Protein AF-N9S1I0-F1 (afdb_monomer_lite)

Radius of gyration: 29.24 Å; chains: 1; bounding box: 48×57×86 Å

Foldseek 3Di:
DVVVVVVVVVQQPDKDWDWDDDPPGIDIDIDGQWPDWDADPVVRDIDTHGDPVCVVVVVVVVVVDDPQLVQLCVQQPDLLLNLVSVVQVVCVVVQKDDWDFPVRSCVSSVNDPPPCPDPVSCCVVHVVSNQVSSCPRGQKRKDKDFPDDPPDTGTMMMGMDGHDDPPPVPVDDPPDDPPPPDDDLVRLLVLLLLLLPDPVCPVVDDVPDDSNRSSVVSSVLCVDPVSVVVCVVVSVVSVDDD

InterPro domains:
  IPR000525 Initiator Rep protein, WH1 domain [PF01051] (1-88)
  IPR036388 Winged helix-like DNA-binding domain superfamily [G3DSA:1.10.10.10] (1-73)
  IPR036388 Winged helix-like DNA-binding domain superfamily [G3DSA:1.10.10.10] (75-167)
  IPR036390 Winged helix DNA-binding domain superfamily [SSF46785] (1-71)
  IPR036390 Winged helix DNA-binding domain superfamily [SSF46785] (65-164)

Sequence (242 aa):
YETLKDACKSLFSRQFSYQEPRERGIAHKTTRWVSDIAYIDNSATIEFTFAPAVLPLITYLEQHLTSYELKQVANLTSGYAIRLYELLIAWRSTGKTPIIDLSEFRSKLGVGDEKYQRMGQFKEKVLHIAIEQINKHTDITATYEQHKQGRTITGFSFKFKQKSQPKIEVKRDPNTPDFFIKMTDAQRHLFANKMSEMPEMGKYSQGTESYQQFAIRIADMLLEPEKFRELYPILEKSGFQP

Structure (mmCIF, N/CA/C/O backbone):
data_AF-N9S1I0-F1
#
_entry.id   AF-N9S1I0-F1
#
loop_
_atom_site.group_PDB
_atom_site.id
_atom_site.type_symbol
_atom_site.label_atom_id
_atom_site.label_alt_id
_atom_site.label_comp_id
_atom_site.label_asym_id
_atom_site.label_entity_id
_atom_site.label_seq_id
_atom_site.pdbx_PDB_ins_code
_atom_site.Cartn_x
_atom_site.Cartn_y
_atom_site.Cartn_z
_atom_site.occupancy
_atom_site.B_iso_or_equiv
_atom_site.auth_seq_id
_atom_site.auth_comp_id
_atom_site.auth_asym_id
_atom_site.auth_atom_id
_atom_site.pdbx_PDB_model_num
ATOM 1 N N . TYR A 1 1 ? 22.557 -9.442 -0.927 1.00 71.62 1 TYR A N 1
ATOM 2 C CA . TYR A 1 1 ? 22.527 -10.914 -0.967 1.00 71.62 1 TYR A CA 1
ATOM 3 C C . TYR A 1 1 ? 22.102 -11.489 0.384 1.00 71.62 1 TYR A C 1
ATOM 5 O O . TYR A 1 1 ? 21.010 -12.035 0.449 1.00 71.62 1 TYR A O 1
ATOM 13 N N . GLU A 1 2 ? 22.836 -11.245 1.477 1.00 82.31 2 GLU A N 1
ATOM 14 C CA . GLU A 1 2 ? 22.461 -11.733 2.826 1.00 82.31 2 GLU A CA 1
ATOM 15 C C . GLU A 1 2 ? 21.046 -11.338 3.283 1.00 82.31 2 GLU A C 1
ATOM 17 O O . GLU A 1 2 ? 20.278 -12.183 3.730 1.00 82.31 2 GLU A O 1
ATOM 22 N N . THR A 1 3 ? 20.621 -10.091 3.059 1.00 83.00 3 THR A N 1
ATOM 23 C CA . THR A 1 3 ? 19.253 -9.657 3.408 1.00 83.00 3 THR A CA 1
ATOM 24 C C . THR A 1 3 ? 18.168 -10.463 2.688 1.00 83.00 3 THR A C 1
ATOM 26 O O . THR A 1 3 ? 17.131 -10.767 3.272 1.00 83.00 3 THR A O 1
ATOM 29 N N . LEU A 1 4 ? 18.400 -10.838 1.425 1.00 82.75 4 LEU A N 1
ATOM 30 C CA . LEU A 1 4 ? 17.466 -11.665 0.655 1.00 82.75 4 LEU A CA 1
ATOM 31 C C . LEU A 1 4 ? 17.491 -13.119 1.145 1.00 82.75 4 LEU A C 1
ATOM 33 O O . LEU A 1 4 ? 16.446 -13.769 1.204 1.00 82.75 4 LEU A O 1
ATOM 37 N N . LYS A 1 5 ? 18.668 -13.607 1.555 1.00 84.88 5 LYS A N 1
ATOM 38 C CA . LYS A 1 5 ? 18.854 -14.932 2.155 1.00 84.88 5 LYS A CA 1
ATOM 39 C C . LYS A 1 5 ? 18.036 -15.065 3.434 1.00 84.88 5 LYS A C 1
ATOM 41 O O . LYS A 1 5 ? 17.216 -15.980 3.538 1.00 84.88 5 LYS A O 1
ATOM 46 N N . ASP A 1 6 ? 18.173 -14.105 4.342 1.00 87.75 6 ASP A N 1
ATOM 47 C CA . ASP A 1 6 ? 17.420 -14.052 5.596 1.00 87.75 6 ASP A CA 1
ATOM 48 C C . ASP A 1 6 ? 15.917 -13.857 5.374 1.00 87.75 6 ASP A C 1
ATOM 50 O O . ASP A 1 6 ? 15.103 -14.514 6.032 1.00 87.75 6 ASP A O 1
ATOM 54 N N . ALA A 1 7 ? 15.526 -13.020 4.406 1.00 85.62 7 ALA A N 1
ATOM 55 C CA . ALA A 1 7 ? 14.125 -12.853 4.032 1.00 85.62 7 ALA A CA 1
ATOM 56 C C . ALA A 1 7 ? 13.498 -14.177 3.560 1.00 85.62 7 ALA A C 1
ATOM 58 O O . ALA A 1 7 ? 12.403 -14.521 4.005 1.00 85.62 7 ALA A O 1
ATOM 59 N N . CYS A 1 8 ? 14.204 -14.964 2.740 1.00 86.75 8 CYS A N 1
ATOM 60 C CA . CYS A 1 8 ? 13.711 -16.261 2.265 1.00 86.75 8 CYS A CA 1
ATOM 61 C C . CYS A 1 8 ? 13.611 -17.302 3.391 1.00 86.75 8 CYS A C 1
ATOM 63 O O . CYS A 1 8 ? 12.610 -18.013 3.469 1.00 86.75 8 CYS A O 1
ATOM 65 N N . LYS A 1 9 ? 14.568 -17.336 4.334 1.00 88.50 9 LYS A N 1
ATOM 66 C CA . LYS A 1 9 ? 14.462 -18.193 5.537 1.00 88.50 9 LYS A CA 1
ATOM 67 C C . LYS A 1 9 ? 13.254 -17.814 6.396 1.00 88.50 9 LYS A C 1
ATOM 69 O O . LYS A 1 9 ? 12.520 -18.677 6.885 1.00 88.50 9 LYS A O 1
ATOM 74 N N . SER A 1 10 ? 13.028 -16.513 6.574 1.00 89.94 10 SER A N 1
ATOM 75 C CA . SER A 1 10 ? 11.871 -15.994 7.308 1.00 89.94 10 SER A CA 1
ATOM 76 C C . SER A 1 10 ? 10.563 -16.358 6.607 1.00 89.94 10 SER A C 1
ATOM 78 O O . SER A 1 10 ? 9.613 -16.780 7.260 1.00 89.94 10 SER A O 1
ATOM 80 N N . LEU A 1 11 ? 10.515 -16.270 5.277 1.00 89.38 11 LEU A N 1
ATOM 81 C CA . LEU A 1 11 ? 9.334 -16.636 4.499 1.00 89.38 11 LEU A CA 1
ATOM 82 C C . LEU A 1 11 ? 9.035 -18.140 4.579 1.00 89.38 11 LEU A C 1
ATOM 84 O O . LEU A 1 11 ? 7.881 -18.520 4.762 1.00 89.38 11 LEU A O 1
ATOM 88 N N . PHE A 1 12 ? 10.066 -18.986 4.524 1.00 91.81 12 PHE A N 1
ATOM 89 C CA . PHE A 1 12 ? 9.933 -20.442 4.629 1.00 91.81 12 PHE A CA 1
ATOM 90 C C . PHE A 1 12 ? 9.439 -20.913 6.000 1.00 91.81 12 PHE A C 1
ATOM 92 O O . PHE A 1 12 ? 8.652 -21.855 6.088 1.00 91.81 12 PHE A O 1
ATOM 99 N N . SER A 1 13 ? 9.855 -20.244 7.078 1.00 91.19 13 SER A N 1
ATOM 100 C CA . SER A 1 13 ? 9.405 -20.583 8.436 1.00 91.19 13 SER A CA 1
ATOM 101 C C . SER A 1 13 ? 7.994 -20.077 8.764 1.00 91.19 13 SER A C 1
ATOM 103 O O . SER A 1 13 ? 7.407 -20.497 9.763 1.00 91.19 13 SER A O 1
ATOM 105 N N . ARG A 1 14 ? 7.415 -19.199 7.935 1.00 90.88 14 ARG A N 1
ATOM 106 C CA . ARG A 1 14 ? 6.072 -18.651 8.151 1.00 90.88 14 ARG A CA 1
ATOM 107 C C . ARG A 1 14 ? 4.984 -19.570 7.605 1.00 90.88 14 ARG A C 1
ATOM 109 O O . ARG A 1 14 ? 5.071 -20.119 6.507 1.00 90.88 14 ARG A O 1
ATOM 116 N N . GLN A 1 15 ? 3.890 -19.632 8.354 1.00 91.31 15 GLN A N 1
ATOM 117 C CA . GLN A 1 15 ? 2.651 -20.299 7.973 1.00 91.31 15 GLN A CA 1
ATOM 118 C C . GLN A 1 15 ? 1.455 -19.394 8.256 1.00 91.31 15 GLN A C 1
ATOM 120 O O . GLN A 1 15 ? 1.542 -18.475 9.073 1.00 91.31 15 GLN A O 1
ATOM 125 N N . PHE A 1 16 ? 0.344 -19.658 7.583 1.00 87.44 16 PHE A N 1
ATOM 126 C CA . PHE A 1 16 ? -0.937 -19.027 7.862 1.00 87.44 16 PHE A CA 1
ATOM 127 C C . PHE A 1 16 ? -2.043 -20.076 7.869 1.00 87.44 16 PHE A C 1
ATOM 129 O O . PHE A 1 16 ? -1.916 -21.142 7.256 1.00 87.44 16 PHE A O 1
ATOM 136 N N . SER A 1 17 ? -3.126 -19.751 8.567 1.00 87.75 17 SER A N 1
ATOM 137 C CA . SER A 1 17 ? -4.295 -20.613 8.682 1.00 87.75 17 SER A CA 1
ATOM 138 C C . SER A 1 17 ? -5.535 -19.910 8.156 1.00 87.75 17 SER A C 1
ATOM 140 O O . SER A 1 17 ? -5.686 -18.700 8.320 1.00 87.75 17 SER A O 1
ATOM 142 N N . TYR A 1 18 ? -6.421 -20.671 7.523 1.00 87.06 18 TYR A N 1
ATOM 143 C CA . TYR A 1 18 ? -7.697 -20.181 7.013 1.00 87.06 18 TYR A CA 1
ATOM 144 C C . TYR A 1 18 ? -8.765 -21.269 7.093 1.00 87.06 18 TYR A C 1
ATOM 146 O O . TYR A 1 18 ? -8.470 -22.461 7.220 1.00 87.06 18 TYR A O 1
ATOM 154 N N . GLN A 1 19 ? -10.019 -20.834 7.047 1.00 89.31 19 GLN A N 1
ATOM 155 C CA . GLN A 1 19 ? -11.184 -21.705 7.058 1.00 89.31 19 GLN A CA 1
ATOM 156 C C . GLN A 1 19 ? -11.700 -21.882 5.632 1.00 89.31 19 GLN A C 1
ATOM 158 O O . GLN A 1 19 ? -11.823 -20.911 4.889 1.00 89.31 19 GLN A O 1
ATOM 163 N N . GLU A 1 20 ? -11.997 -23.120 5.251 1.00 88.50 20 GLU A N 1
ATOM 164 C CA . GLU A 1 20 ? -12.553 -23.463 3.942 1.00 88.50 20 GLU A CA 1
ATOM 165 C C . GLU A 1 20 ? -13.860 -24.247 4.146 1.00 88.50 20 GLU A C 1
ATOM 167 O O . GLU A 1 20 ? -13.826 -25.334 4.737 1.00 88.50 20 GLU A O 1
ATOM 172 N N . PRO A 1 21 ? -15.016 -23.724 3.695 1.00 90.44 21 PRO A N 1
ATOM 173 C CA . PRO A 1 21 ? -16.273 -24.461 3.740 1.00 90.44 21 PRO A CA 1
ATOM 174 C C . PRO A 1 21 ? -16.195 -25.729 2.880 1.00 90.44 21 PRO A C 1
ATOM 176 O O . PRO A 1 21 ? -15.694 -25.710 1.756 1.00 90.44 21 PRO A O 1
ATOM 179 N N . ARG A 1 22 ? -16.709 -26.840 3.401 1.00 91.00 22 ARG A N 1
ATOM 180 C CA . ARG A 1 22 ? -16.852 -28.126 2.709 1.00 91.00 22 ARG A CA 1
ATOM 181 C C . ARG A 1 22 ? -18.293 -28.612 2.845 1.00 91.00 22 ARG A C 1
ATOM 183 O O . ARG A 1 22 ? -19.025 -28.156 3.720 1.00 91.00 22 ARG A O 1
ATOM 190 N N . GLU A 1 23 ? -18.681 -29.595 2.033 1.00 86.75 23 GLU A N 1
ATOM 191 C CA . GLU A 1 23 ? -20.028 -30.194 2.074 1.00 86.75 23 GLU A CA 1
ATOM 192 C C . GLU A 1 23 ? -20.440 -30.687 3.474 1.00 86.75 23 GLU A C 1
ATOM 194 O O . GLU A 1 23 ? -21.621 -30.689 3.806 1.00 86.75 23 GLU A O 1
ATOM 199 N N . ARG A 1 24 ? -19.474 -31.080 4.318 1.00 85.69 24 ARG A N 1
ATOM 200 C CA . ARG A 1 24 ? -19.699 -31.547 5.697 1.00 85.69 24 ARG A CA 1
ATOM 201 C C . ARG A 1 24 ? -18.907 -30.744 6.734 1.00 85.69 24 ARG A C 1
ATOM 203 O O . ARG A 1 24 ? -18.178 -31.317 7.539 1.00 85.69 24 ARG A O 1
ATOM 210 N N . GLY A 1 25 ? -19.043 -29.420 6.716 1.00 90.88 25 GLY A N 1
ATOM 211 C CA . GLY A 1 25 ? -18.528 -28.533 7.767 1.00 90.88 25 GLY A CA 1
ATOM 212 C C . GLY A 1 25 ? -17.385 -27.623 7.319 1.00 90.88 25 GLY A C 1
ATOM 213 O O . GLY A 1 25 ? -17.194 -27.377 6.131 1.00 90.88 25 GLY A O 1
ATOM 214 N N . ILE A 1 26 ? -16.637 -27.084 8.283 1.00 92.56 26 ILE A N 1
ATOM 215 C CA . ILE A 1 26 ? -15.566 -26.108 8.040 1.00 92.56 26 ILE A CA 1
ATOM 216 C C . ILE A 1 26 ? -14.212 -26.791 8.232 1.00 92.56 26 ILE A C 1
ATOM 218 O O . ILE A 1 26 ? -13.911 -27.302 9.309 1.00 92.56 26 ILE A O 1
ATOM 222 N N . ALA A 1 27 ? -13.378 -26.788 7.192 1.00 91.50 27 ALA A N 1
ATOM 223 C CA . ALA A 1 27 ? -12.006 -27.269 7.282 1.00 91.50 27 ALA A CA 1
ATOM 224 C C . ALA A 1 27 ? -11.080 -26.142 7.763 1.00 91.50 27 ALA A C 1
ATOM 226 O O . ALA A 1 27 ? -11.024 -25.076 7.152 1.00 91.50 27 ALA A O 1
ATOM 227 N N . HIS A 1 28 ? -10.316 -26.391 8.826 1.00 91.81 28 HIS A N 1
ATOM 228 C CA . HIS A 1 28 ? -9.266 -25.490 9.306 1.00 91.81 28 HIS A CA 1
ATOM 229 C C . HIS A 1 28 ? -7.931 -25.897 8.680 1.00 91.81 28 HIS A C 1
ATOM 231 O O . HIS A 1 28 ? -7.340 -26.905 9.066 1.00 91.81 28 HIS A O 1
ATOM 237 N N . LYS A 1 29 ? -7.462 -25.141 7.687 1.00 91.00 29 LYS A N 1
ATOM 238 C CA . LYS A 1 29 ? -6.221 -25.439 6.963 1.00 91.00 29 LYS A CA 1
ATOM 239 C C . LYS A 1 29 ? -5.090 -24.570 7.477 1.00 91.00 29 LYS A C 1
ATOM 241 O O . LYS A 1 29 ? -5.295 -23.391 7.745 1.00 91.00 29 LYS A O 1
ATOM 246 N N . THR A 1 30 ? -3.893 -25.143 7.526 1.00 89.25 30 THR A N 1
ATOM 247 C CA . THR A 1 30 ? -2.641 -24.425 7.775 1.00 89.25 30 THR A CA 1
ATOM 248 C C . THR A 1 30 ? -1.686 -24.731 6.633 1.00 89.25 30 THR A C 1
ATOM 250 O O . THR A 1 30 ? -1.499 -25.891 6.276 1.00 89.25 30 THR A O 1
ATOM 253 N N . THR A 1 31 ? -1.106 -23.695 6.034 1.00 92.12 31 THR A N 1
ATOM 254 C CA . THR A 1 31 ? -0.167 -23.823 4.913 1.00 92.12 31 THR A CA 1
ATOM 255 C C . THR A 1 31 ? 1.019 -22.890 5.101 1.00 92.12 31 THR A C 1
ATOM 257 O O . THR A 1 31 ? 0.913 -21.845 5.746 1.00 92.12 31 THR A O 1
ATOM 260 N N . ARG A 1 32 ? 2.157 -23.261 4.514 1.00 91.56 32 ARG A N 1
ATOM 261 C CA . ARG A 1 32 ? 3.321 -22.377 4.404 1.00 91.56 32 ARG A CA 1
ATOM 262 C C . ARG A 1 32 ? 3.134 -21.368 3.278 1.00 91.56 32 ARG A C 1
ATOM 264 O O . ARG A 1 32 ? 2.279 -21.554 2.411 1.00 91.56 32 ARG A O 1
ATOM 271 N N . TRP A 1 33 ? 3.959 -20.324 3.296 1.00 91.19 33 TRP A N 1
ATOM 272 C CA . TRP A 1 33 ? 4.066 -19.366 2.193 1.00 91.19 33 TRP A CA 1
ATOM 273 C C . TRP A 1 33 ? 4.838 -19.944 1.004 1.00 91.19 33 TRP A C 1
ATOM 275 O O . TRP A 1 33 ? 4.384 -19.864 -0.136 1.00 91.19 33 TRP A O 1
ATOM 285 N N . VAL A 1 34 ? 5.979 -20.573 1.283 1.00 92.88 34 VAL A N 1
ATOM 286 C CA . VAL A 1 34 ? 6.836 -21.232 0.291 1.00 92.88 34 VAL A CA 1
ATOM 287 C C . VAL A 1 34 ? 7.067 -22.688 0.694 1.00 92.88 34 VAL A C 1
ATOM 289 O O . VAL A 1 34 ? 7.174 -23.000 1.882 1.00 92.88 34 VAL A O 1
ATOM 292 N N . SER A 1 35 ? 7.075 -23.587 -0.287 1.00 92.62 35 SER A N 1
ATOM 293 C CA . SER A 1 35 ? 7.301 -25.022 -0.093 1.00 92.62 35 SER A CA 1
ATOM 294 C C . SER A 1 35 ? 8.775 -25.402 -0.155 1.00 92.62 35 SER A C 1
ATOM 296 O O . SER A 1 35 ? 9.153 -26.397 0.454 1.00 92.62 35 SER A O 1
ATOM 298 N N . ASP A 1 36 ? 9.587 -24.612 -0.857 1.00 92.06 36 ASP A N 1
ATOM 299 C CA . ASP A 1 36 ? 11.007 -24.872 -1.086 1.00 92.06 36 ASP A CA 1
ATOM 300 C C . ASP A 1 36 ? 11.797 -23.560 -1.220 1.00 92.06 36 ASP A C 1
ATOM 302 O O . ASP A 1 36 ? 11.231 -22.558 -1.671 1.00 92.06 36 ASP A O 1
ATOM 306 N N . ILE A 1 37 ? 13.069 -23.566 -0.805 1.00 93.25 37 ILE A N 1
ATOM 307 C CA . ILE A 1 37 ? 14.023 -22.451 -0.929 1.00 93.25 37 ILE A CA 1
ATOM 308 C C . ILE A 1 37 ? 15.418 -22.988 -1.292 1.00 93.25 37 ILE A C 1
ATOM 310 O O . ILE A 1 37 ? 15.878 -23.963 -0.701 1.00 93.25 37 ILE A O 1
ATOM 314 N N . ALA A 1 38 ? 16.133 -22.313 -2.192 1.00 91.75 38 ALA A N 1
ATOM 315 C CA . ALA A 1 38 ? 17.504 -22.640 -2.577 1.00 91.75 38 ALA A CA 1
ATOM 316 C C . ALA A 1 38 ? 18.369 -21.378 -2.728 1.00 91.75 38 ALA A C 1
ATOM 318 O O . ALA A 1 38 ? 17.893 -20.316 -3.130 1.00 91.75 38 ALA A O 1
ATOM 319 N N . TYR A 1 39 ? 19.659 -21.497 -2.398 1.00 90.06 39 TYR A N 1
ATOM 320 C CA . TYR A 1 39 ? 20.645 -20.418 -2.501 1.00 90.06 39 TYR A CA 1
ATOM 321 C C . TYR A 1 39 ? 21.785 -20.855 -3.410 1.00 90.06 39 TYR A C 1
ATOM 323 O O . TYR A 1 39 ? 22.421 -21.877 -3.154 1.00 90.06 39 TYR A O 1
ATOM 331 N N . ILE A 1 40 ? 22.062 -20.068 -4.444 1.00 88.38 40 ILE A N 1
ATOM 332 C CA . ILE A 1 40 ? 23.134 -20.334 -5.397 1.00 88.38 40 ILE A CA 1
ATOM 333 C C . ILE A 1 40 ? 24.200 -19.260 -5.186 1.00 88.38 40 ILE A C 1
ATOM 335 O O . ILE A 1 40 ? 24.184 -18.205 -5.821 1.00 88.38 40 ILE A O 1
ATOM 339 N N . ASP A 1 41 ? 25.122 -19.525 -4.254 1.00 84.38 41 ASP A N 1
ATOM 340 C CA . ASP A 1 41 ? 26.126 -18.546 -3.811 1.00 84.38 41 ASP A CA 1
ATOM 341 C C . ASP A 1 41 ? 27.016 -18.060 -4.972 1.00 84.38 41 ASP A C 1
ATOM 343 O O . ASP A 1 41 ? 27.302 -16.868 -5.067 1.00 84.38 41 ASP A O 1
ATOM 347 N N . ASN A 1 42 ? 27.362 -18.944 -5.917 1.00 86.62 42 ASN A N 1
ATOM 348 C CA . ASN A 1 42 ? 28.195 -18.604 -7.079 1.00 86.62 42 ASN A CA 1
ATOM 349 C C . ASN A 1 42 ? 27.549 -17.580 -8.029 1.00 86.62 42 ASN A C 1
ATOM 351 O O . ASN A 1 42 ? 28.267 -16.851 -8.708 1.00 86.62 42 ASN A O 1
ATOM 355 N N . SER A 1 43 ? 26.216 -17.526 -8.100 1.00 86.19 43 SER A N 1
ATOM 356 C CA . SER A 1 43 ? 25.473 -16.592 -8.960 1.00 86.19 43 SER A CA 1
ATOM 357 C C . SER A 1 43 ? 24.713 -15.528 -8.166 1.00 86.19 43 SER A C 1
ATOM 359 O O . SER A 1 43 ? 23.915 -14.789 -8.743 1.00 86.19 43 SER A O 1
ATOM 361 N N . ALA A 1 44 ? 24.916 -15.463 -6.844 1.00 84.56 44 ALA A N 1
ATOM 362 C CA . ALA A 1 44 ? 24.169 -14.605 -5.924 1.00 84.56 44 ALA A CA 1
ATOM 363 C C . ALA A 1 44 ? 22.637 -14.660 -6.132 1.00 84.56 44 ALA A C 1
ATOM 365 O O . ALA A 1 44 ? 21.935 -13.663 -5.939 1.00 84.56 44 ALA A O 1
ATOM 366 N N . THR A 1 45 ? 22.122 -15.827 -6.531 1.00 86.19 45 THR A N 1
ATOM 367 C CA . THR A 1 45 ? 20.713 -16.036 -6.885 1.00 86.19 45 THR A CA 1
ATOM 368 C C . THR A 1 45 ? 19.999 -16.810 -5.785 1.00 86.19 45 THR A C 1
ATOM 370 O O . THR A 1 45 ? 20.588 -17.665 -5.120 1.00 86.19 45 THR A O 1
ATOM 373 N N . ILE A 1 46 ? 18.724 -16.489 -5.574 1.00 88.06 46 ILE A N 1
ATOM 374 C CA . ILE A 1 46 ? 17.858 -17.192 -4.631 1.00 88.06 46 ILE A CA 1
ATOM 375 C C . ILE A 1 46 ? 16.639 -17.677 -5.390 1.00 88.06 46 ILE A C 1
ATOM 377 O O . ILE A 1 46 ? 16.011 -16.908 -6.115 1.00 88.06 46 ILE A O 1
ATOM 381 N N . GLU A 1 47 ? 16.308 -18.938 -5.184 1.00 90.69 47 GLU A N 1
ATOM 382 C CA . GLU A 1 47 ? 15.143 -19.578 -5.770 1.00 90.69 47 GLU A CA 1
ATOM 383 C C . GLU A 1 47 ? 14.207 -20.005 -4.646 1.00 90.69 47 GLU A C 1
ATOM 385 O O . GLU A 1 47 ? 14.640 -20.369 -3.550 1.00 90.69 47 GLU A O 1
ATOM 390 N N . PHE A 1 48 ? 12.905 -19.926 -4.889 1.00 91.25 48 PHE A N 1
ATOM 391 C CA . PHE A 1 48 ? 11.910 -20.470 -3.980 1.00 91.25 48 PHE A CA 1
ATOM 392 C C . PHE A 1 48 ? 10.652 -20.850 -4.751 1.00 91.25 48 PHE A C 1
ATOM 394 O O . PHE A 1 48 ? 10.344 -20.272 -5.793 1.00 91.25 48 PHE A O 1
ATOM 401 N N . THR A 1 49 ? 9.895 -21.795 -4.202 1.00 91.06 49 THR A N 1
ATOM 402 C CA . THR A 1 49 ? 8.621 -22.236 -4.778 1.00 91.06 49 THR A CA 1
ATOM 403 C C . THR A 1 49 ? 7.478 -21.847 -3.851 1.00 91.06 49 THR A C 1
ATOM 405 O O . THR A 1 49 ? 7.494 -22.189 -2.668 1.00 91.06 49 THR A O 1
ATOM 408 N N . PHE A 1 50 ? 6.473 -21.129 -4.361 1.00 90.94 50 PHE A N 1
ATOM 409 C CA . PHE A 1 50 ? 5.260 -20.830 -3.596 1.00 90.94 50 PHE A CA 1
ATOM 410 C C . PHE A 1 50 ? 4.476 -22.108 -3.287 1.00 90.94 50 PHE A C 1
ATOM 412 O O . PHE A 1 50 ? 4.347 -22.994 -4.131 1.00 90.94 50 PHE A O 1
ATOM 419 N N . ALA A 1 51 ? 3.892 -22.186 -2.089 1.00 92.31 51 ALA A N 1
ATOM 420 C CA . ALA A 1 51 ? 2.995 -23.290 -1.770 1.00 92.31 51 ALA A CA 1
ATOM 421 C C . ALA A 1 51 ? 1.754 -23.260 -2.695 1.00 92.31 51 ALA A C 1
ATOM 423 O O . ALA A 1 51 ? 1.249 -22.171 -2.985 1.00 92.31 51 ALA A O 1
ATOM 424 N N . PRO A 1 52 ? 1.184 -24.412 -3.102 1.00 89.69 52 PRO A N 1
ATOM 425 C CA . PRO A 1 52 ? 0.051 -24.450 -4.035 1.00 89.69 52 PRO A CA 1
ATOM 426 C C . PRO A 1 52 ? -1.159 -23.613 -3.599 1.00 89.69 52 PRO A C 1
ATOM 428 O O . PRO A 1 52 ? -1.835 -23.012 -4.426 1.00 89.69 52 PRO A O 1
ATOM 431 N N . ALA A 1 53 ? -1.405 -23.517 -2.288 1.00 86.94 53 ALA A N 1
ATOM 432 C CA . ALA A 1 53 ? -2.485 -22.707 -1.724 1.00 86.94 53 ALA A CA 1
ATOM 433 C C . ALA A 1 53 ? -2.283 -21.185 -1.889 1.00 86.94 53 ALA A C 1
ATOM 435 O O . ALA A 1 53 ? -3.234 -20.428 -1.719 1.00 86.94 53 ALA A O 1
ATOM 436 N N . VAL A 1 54 ? -1.061 -20.736 -2.187 1.00 86.31 54 VAL A N 1
ATOM 437 C CA . VAL A 1 54 ? -0.689 -19.320 -2.328 1.00 86.31 54 VAL A CA 1
ATOM 438 C C . VAL A 1 54 ? -0.780 -18.859 -3.785 1.00 86.31 54 VAL A C 1
ATOM 440 O O . VAL A 1 54 ? -1.086 -17.695 -4.028 1.00 86.31 54 VAL A O 1
ATOM 443 N N . LEU A 1 55 ? -0.589 -19.757 -4.759 1.00 82.81 55 LEU A N 1
ATOM 444 C CA . LEU A 1 55 ? -0.580 -19.421 -6.192 1.00 82.81 55 LEU A CA 1
ATOM 445 C C . LEU A 1 55 ? -1.828 -18.651 -6.677 1.00 82.81 55 LEU A C 1
ATOM 447 O O . LEU A 1 55 ? -1.657 -17.644 -7.373 1.00 82.81 55 LEU A O 1
ATOM 451 N N . PRO A 1 56 ? -3.069 -19.029 -6.297 1.00 81.94 56 PRO A N 1
ATOM 452 C CA . PRO A 1 56 ? -4.254 -18.276 -6.712 1.00 81.94 56 PRO A CA 1
ATOM 453 C C . PRO A 1 56 ? -4.276 -16.845 -6.159 1.00 81.94 56 PRO A C 1
ATOM 455 O O . PRO A 1 56 ? -4.825 -15.941 -6.778 1.00 81.94 56 PRO A O 1
ATOM 458 N N . LEU A 1 57 ? -3.661 -16.622 -4.995 1.00 76.75 57 LEU A N 1
ATOM 459 C CA . LEU A 1 57 ? -3.601 -15.305 -4.366 1.00 76.75 57 LEU A CA 1
ATOM 460 C C . LEU A 1 57 ? -2.584 -14.405 -5.074 1.00 76.75 57 LEU A C 1
ATOM 462 O O . LEU A 1 57 ? -2.857 -13.228 -5.273 1.00 76.75 57 LEU A O 1
ATOM 466 N N . ILE A 1 58 ? -1.434 -14.951 -5.484 1.00 74.31 58 ILE A N 1
ATOM 467 C CA . ILE A 1 58 ? -0.395 -14.188 -6.196 1.00 74.31 58 ILE A CA 1
ATOM 468 C C . ILE A 1 58 ? -0.868 -13.781 -7.588 1.00 74.31 58 ILE A C 1
ATOM 470 O O . ILE A 1 58 ? -0.722 -12.624 -7.957 1.00 74.31 58 ILE A O 1
ATOM 474 N N . THR A 1 59 ? -1.486 -14.696 -8.332 1.00 71.06 59 THR A N 1
ATOM 475 C CA . THR A 1 59 ? -2.023 -14.388 -9.670 1.00 71.06 59 THR A CA 1
ATOM 476 C C . THR A 1 59 ? -3.112 -13.314 -9.620 1.00 71.06 59 THR A C 1
ATOM 478 O O . THR A 1 59 ? -3.131 -12.424 -10.466 1.00 71.06 59 THR A O 1
ATOM 481 N N . TYR A 1 60 ? -3.965 -13.329 -8.592 1.00 68.62 60 TYR A N 1
ATOM 482 C CA . TYR A 1 60 ? -4.910 -12.240 -8.335 1.00 68.62 60 TYR A CA 1
ATOM 483 C C . TYR A 1 60 ? -4.191 -10.923 -7.997 1.00 68.62 60 TYR A C 1
ATOM 485 O O . TYR A 1 60 ? -4.546 -9.866 -8.510 1.00 68.62 60 TYR A O 1
ATOM 493 N N . LEU A 1 61 ? -3.145 -10.972 -7.168 1.00 64.94 61 LEU A N 1
ATOM 494 C CA . LEU A 1 61 ? -2.353 -9.791 -6.819 1.00 64.94 61 LEU A CA 1
ATOM 495 C C . LEU A 1 61 ? -1.633 -9.191 -8.034 1.00 64.94 61 LEU A C 1
ATOM 497 O O . LEU A 1 61 ? -1.690 -7.981 -8.202 1.00 64.94 61 LEU A O 1
ATOM 501 N N . GLU A 1 62 ? -1.018 -9.990 -8.907 1.00 65.50 62 GLU A N 1
ATOM 502 C CA . GLU A 1 62 ? -0.349 -9.508 -10.128 1.00 65.50 62 GLU A CA 1
ATOM 503 C C . GLU A 1 62 ? -1.308 -8.798 -11.092 1.00 65.50 62 GLU A C 1
ATOM 505 O O . GLU A 1 62 ? -0.924 -7.833 -11.749 1.00 65.50 62 GLU A O 1
ATOM 510 N N . GLN A 1 63 ? -2.570 -9.230 -11.150 1.00 64.38 63 GLN A N 1
ATOM 511 C CA . GLN A 1 63 ? -3.595 -8.573 -11.967 1.00 64.38 63 GLN A CA 1
ATOM 512 C C . GLN A 1 63 ? -4.018 -7.206 -11.413 1.00 64.38 63 GLN A C 1
ATOM 514 O O . GLN A 1 63 ? -4.523 -6.368 -12.162 1.00 64.38 63 GLN A O 1
ATOM 519 N N . HIS A 1 64 ? -3.825 -6.972 -10.113 1.00 63.06 64 HIS A N 1
ATOM 520 C CA . HIS A 1 64 ? -4.318 -5.785 -9.415 1.00 63.06 64 HIS A CA 1
ATOM 521 C C . HIS A 1 64 ? -3.217 -4.858 -8.882 1.00 63.06 64 HIS A C 1
ATOM 523 O O . HIS A 1 64 ? -3.529 -3.731 -8.508 1.00 63.06 64 HIS A O 1
ATOM 529 N N . LEU A 1 65 ? -1.952 -5.291 -8.867 1.00 64.94 65 LEU A N 1
ATOM 530 C CA . LEU A 1 65 ? -0.791 -4.491 -8.479 1.00 64.94 65 LEU A CA 1
ATOM 531 C C . LEU A 1 65 ? 0.035 -4.129 -9.704 1.00 64.94 65 LEU A C 1
ATOM 533 O O . LEU A 1 65 ? 0.666 -4.967 -10.347 1.00 64.94 65 LEU A O 1
ATOM 537 N N . THR A 1 66 ? 0.094 -2.839 -9.993 1.00 64.56 66 THR A N 1
ATOM 538 C CA . THR A 1 66 ? 0.960 -2.331 -11.051 1.00 64.56 66 THR A CA 1
ATOM 539 C C . THR A 1 66 ? 2.414 -2.279 -10.575 1.00 64.56 66 THR A C 1
ATOM 541 O O . THR A 1 66 ? 2.714 -1.977 -9.418 1.00 64.56 66 THR A O 1
ATOM 544 N N . SER A 1 67 ? 3.365 -2.479 -11.492 1.00 69.12 67 SER A N 1
ATOM 545 C CA . SER A 1 67 ? 4.796 -2.266 -11.207 1.00 69.12 67 SER A CA 1
ATOM 546 C C . SER A 1 67 ? 5.095 -0.848 -10.698 1.00 69.12 67 SER A C 1
ATOM 548 O O . SER A 1 67 ? 6.077 -0.626 -9.989 1.00 69.12 67 SER A O 1
ATOM 550 N N . TYR A 1 68 ? 4.231 0.115 -11.030 1.00 71.69 68 TYR A N 1
ATOM 551 C CA . TYR A 1 68 ? 4.260 1.467 -10.493 1.00 71.69 68 TYR A CA 1
ATOM 552 C C . TYR A 1 68 ? 3.995 1.500 -8.982 1.00 71.69 68 TYR A C 1
ATOM 554 O O . TYR A 1 68 ? 4.772 2.114 -8.257 1.00 71.69 68 TYR A O 1
ATOM 562 N N . GLU A 1 69 ? 2.957 0.822 -8.492 1.00 76.69 69 GLU A N 1
ATOM 563 C CA . GLU A 1 69 ? 2.621 0.779 -7.059 1.00 76.69 69 GLU A CA 1
ATOM 564 C C . GLU A 1 69 ? 3.709 0.083 -6.240 1.00 76.69 69 GLU A C 1
ATOM 566 O O . GLU A 1 69 ? 4.067 0.560 -5.162 1.00 76.69 69 GLU A O 1
ATOM 571 N N . LEU A 1 70 ? 4.330 -0.963 -6.796 1.00 79.25 70 LEU A N 1
ATOM 572 C CA . LEU A 1 70 ? 5.477 -1.626 -6.169 1.00 79.25 70 LEU A CA 1
ATOM 573 C C . LEU A 1 70 ? 6.654 -0.664 -5.947 1.00 79.25 70 LEU A C 1
ATOM 575 O O . LEU A 1 70 ? 7.280 -0.688 -4.887 1.00 79.25 70 LEU A O 1
ATOM 579 N N . LYS A 1 71 ? 6.929 0.240 -6.899 1.00 84.25 71 LYS A N 1
ATOM 580 C CA . LYS A 1 71 ? 7.978 1.265 -6.740 1.00 84.25 71 LYS A CA 1
ATOM 581 C C . LYS A 1 71 ? 7.673 2.247 -5.607 1.00 84.25 71 LYS A C 1
ATOM 583 O O . LYS A 1 71 ? 8.608 2.727 -4.973 1.00 84.25 71 LYS A O 1
ATOM 588 N N . GLN A 1 72 ? 6.397 2.536 -5.342 1.00 85.38 72 GLN A N 1
ATOM 589 C CA . GLN A 1 72 ? 6.004 3.458 -4.270 1.00 85.38 72 GLN A CA 1
ATOM 590 C C . GLN A 1 72 ? 6.212 2.840 -2.889 1.00 85.38 72 GLN A C 1
ATOM 592 O O . GLN A 1 72 ? 6.683 3.513 -1.974 1.00 85.38 72 GLN A O 1
ATOM 597 N N . VAL A 1 73 ? 5.921 1.546 -2.739 1.00 87.69 73 VAL A N 1
ATOM 598 C CA . VAL A 1 73 ? 6.103 0.846 -1.459 1.00 87.69 73 VAL A CA 1
ATOM 599 C C . VAL A 1 73 ? 7.542 0.394 -1.214 1.00 87.69 73 VAL A C 1
ATOM 601 O O . VAL A 1 73 ? 7.915 0.206 -0.061 1.00 87.69 73 VAL A O 1
ATOM 604 N N . ALA A 1 74 ? 8.375 0.277 -2.254 1.00 86.00 74 ALA A N 1
ATOM 605 C CA . ALA A 1 74 ? 9.758 -0.202 -2.144 1.00 86.00 74 ALA A CA 1
ATOM 606 C C . ALA A 1 74 ? 10.630 0.611 -1.168 1.00 86.00 74 ALA A C 1
ATOM 608 O O . ALA A 1 74 ? 11.535 0.065 -0.543 1.00 86.00 74 ALA A O 1
ATOM 609 N N . ASN A 1 75 ? 10.348 1.909 -1.021 1.00 86.69 75 ASN A N 1
ATOM 610 C CA . ASN A 1 75 ? 11.084 2.804 -0.124 1.00 86.69 75 ASN A CA 1
ATOM 611 C C . ASN A 1 75 ? 10.454 2.921 1.277 1.00 86.69 75 ASN A C 1
ATOM 613 O O . ASN A 1 75 ? 10.980 3.639 2.129 1.00 86.69 75 ASN A O 1
ATOM 617 N N . LEU A 1 76 ? 9.325 2.251 1.526 1.00 91.62 76 LEU A N 1
ATOM 618 C CA . LEU A 1 76 ? 8.677 2.226 2.834 1.00 91.62 76 LEU A CA 1
ATOM 619 C C . LEU A 1 76 ? 9.322 1.142 3.698 1.00 91.62 76 LEU A C 1
ATOM 621 O O . LEU A 1 76 ? 9.324 -0.036 3.357 1.00 91.62 76 LEU A O 1
ATOM 625 N N . THR A 1 77 ? 9.856 1.539 4.849 1.00 90.94 77 THR A N 1
ATOM 626 C CA . THR A 1 77 ? 10.542 0.620 5.772 1.00 90.94 77 THR A CA 1
ATOM 627 C C . THR A 1 77 ? 9.608 0.075 6.848 1.00 90.94 77 THR A C 1
ATOM 629 O O . THR A 1 77 ? 9.864 -0.981 7.423 1.00 90.94 77 THR A O 1
ATOM 632 N N . SER A 1 78 ? 8.510 0.780 7.136 1.00 92.31 78 SER A N 1
ATOM 633 C CA . SER A 1 78 ? 7.499 0.339 8.094 1.00 92.31 78 SER A CA 1
ATOM 634 C C . SER A 1 78 ? 6.430 -0.504 7.404 1.00 92.31 78 SER A C 1
ATOM 636 O O . SER A 1 78 ? 5.747 -0.032 6.496 1.00 92.31 78 SER A O 1
ATOM 638 N N . GLY A 1 79 ? 6.195 -1.720 7.907 1.00 91.06 79 GLY A N 1
ATOM 639 C CA . GLY A 1 79 ? 5.084 -2.558 7.443 1.00 91.06 79 GLY A CA 1
ATOM 640 C C . GLY A 1 79 ? 3.721 -1.866 7.578 1.00 91.06 79 GLY A C 1
ATOM 641 O O . GLY A 1 79 ? 2.861 -2.033 6.720 1.00 91.06 79 GLY A O 1
ATOM 642 N N . TYR A 1 80 ? 3.543 -1.015 8.594 1.00 94.88 80 TYR A N 1
ATOM 643 C CA . TYR A 1 80 ? 2.321 -0.220 8.750 1.00 94.88 80 TYR A CA 1
ATOM 644 C C . TYR A 1 80 ? 2.200 0.885 7.695 1.00 94.88 80 TYR A C 1
ATOM 646 O O . TYR A 1 80 ? 1.086 1.194 7.283 1.00 94.88 80 TYR A O 1
ATOM 654 N N . ALA A 1 81 ? 3.320 1.458 7.236 1.00 96.00 81 ALA A N 1
ATOM 655 C CA . ALA A 1 81 ? 3.317 2.430 6.142 1.00 96.00 81 ALA A CA 1
ATOM 656 C C . ALA A 1 81 ? 2.891 1.774 4.827 1.00 96.00 81 ALA A C 1
ATOM 658 O O . ALA A 1 81 ? 2.051 2.327 4.124 1.00 96.00 81 ALA A O 1
ATOM 659 N N . ILE A 1 82 ? 3.409 0.573 4.544 1.00 93.69 82 ILE A N 1
ATOM 660 C CA . ILE A 1 82 ? 3.017 -0.223 3.373 1.00 93.69 82 ILE A CA 1
ATOM 661 C C . ILE A 1 82 ? 1.511 -0.507 3.419 1.00 93.69 82 ILE A C 1
ATOM 663 O O . ILE A 1 82 ? 0.793 -0.139 2.493 1.00 93.69 82 ILE A O 1
ATOM 667 N N . ARG A 1 83 ? 1.007 -1.061 4.534 1.00 94.31 83 ARG A N 1
ATOM 668 C CA . ARG A 1 83 ? -0.427 -1.364 4.691 1.00 94.31 83 ARG A CA 1
ATOM 669 C C . ARG A 1 83 ? -1.318 -0.134 4.592 1.00 94.31 83 ARG A C 1
ATOM 671 O O . ARG A 1 83 ? -2.386 -0.197 3.990 1.00 94.31 83 ARG A O 1
ATOM 678 N N . LEU A 1 84 ? -0.897 0.985 5.178 1.00 96.12 84 LEU A N 1
ATOM 679 C CA . LEU A 1 84 ? -1.659 2.222 5.079 1.00 96.12 84 LEU A CA 1
ATOM 680 C C . LEU A 1 84 ? -1.673 2.738 3.637 1.00 96.12 84 LEU A C 1
ATOM 682 O O . LEU A 1 84 ? -2.734 3.123 3.164 1.00 96.12 84 LEU A O 1
ATOM 686 N N . TYR A 1 85 ? -0.550 2.706 2.917 1.00 95.00 85 TYR A N 1
ATOM 687 C CA . TYR A 1 85 ? -0.506 3.110 1.509 1.00 95.00 85 TYR A CA 1
ATOM 688 C C . TYR A 1 85 ? -1.440 2.258 0.641 1.00 95.00 85 TYR A C 1
ATOM 690 O O . TYR A 1 85 ? -2.257 2.816 -0.088 1.00 95.00 85 TYR A O 1
ATOM 698 N N . GLU A 1 86 ? -1.382 0.929 0.779 1.00 91.44 86 GLU A N 1
ATOM 699 C CA . GLU A 1 86 ? -2.284 -0.008 0.090 1.00 91.44 86 GLU A CA 1
ATOM 700 C C . GLU A 1 86 ? -3.758 0.325 0.370 1.00 91.44 86 GLU A C 1
ATOM 702 O O . GLU A 1 86 ? -4.580 0.404 -0.544 1.00 91.44 86 GLU A O 1
ATOM 707 N N . LEU A 1 87 ? -4.092 0.598 1.636 1.00 93.31 87 LEU A N 1
ATOM 708 C CA . LEU A 1 87 ? -5.442 0.989 2.027 1.00 93.31 87 LEU A CA 1
ATOM 709 C C . LEU A 1 87 ? -5.877 2.307 1.375 1.00 93.31 87 LEU A C 1
ATOM 711 O O . LEU A 1 87 ? -7.028 2.424 0.964 1.00 93.31 87 LEU A O 1
ATOM 715 N N . LEU A 1 88 ? -4.992 3.304 1.293 1.00 94.31 88 LEU A N 1
ATOM 716 C CA . LEU A 1 88 ? -5.310 4.596 0.681 1.00 94.31 88 LEU A CA 1
ATOM 717 C C . LEU A 1 88 ? -5.459 4.482 -0.837 1.00 94.31 88 LEU A C 1
ATOM 719 O O . LEU A 1 88 ? -6.381 5.071 -1.400 1.00 94.31 88 LEU A O 1
ATOM 723 N N . ILE A 1 89 ? -4.597 3.710 -1.501 1.00 90.44 89 ILE A N 1
ATOM 724 C CA . ILE A 1 89 ? -4.593 3.610 -2.964 1.00 90.44 89 ILE A CA 1
ATOM 725 C C . ILE A 1 89 ? -5.836 2.897 -3.505 1.00 90.44 89 ILE A C 1
ATOM 727 O O . ILE A 1 89 ? -6.304 3.230 -4.592 1.00 90.44 89 ILE A O 1
ATOM 731 N N . ALA A 1 90 ? -6.474 2.044 -2.699 1.00 88.88 90 ALA A N 1
ATOM 732 C CA . ALA A 1 90 ? -7.798 1.500 -3.006 1.00 88.88 90 ALA A CA 1
ATOM 733 C C . ALA A 1 90 ? -8.877 2.593 -3.196 1.00 88.88 90 ALA A C 1
ATOM 735 O O . ALA A 1 90 ? -9.880 2.366 -3.867 1.00 88.88 90 ALA A O 1
ATOM 736 N N . TRP A 1 91 ? -8.666 3.797 -2.649 1.00 92.06 91 TRP A N 1
ATOM 737 C CA . TRP A 1 91 ? -9.566 4.952 -2.762 1.00 92.06 91 TRP A CA 1
ATOM 738 C C . TRP A 1 91 ? -9.020 6.049 -3.683 1.00 92.06 91 TRP A C 1
ATOM 740 O O . TRP A 1 91 ? -9.434 7.208 -3.583 1.00 92.06 91 TRP A O 1
ATOM 750 N N . ARG A 1 92 ? -8.072 5.719 -4.570 1.00 87.69 92 ARG A N 1
ATOM 751 C CA . ARG A 1 92 ? -7.340 6.695 -5.395 1.00 87.69 92 ARG A CA 1
ATOM 752 C C . ARG A 1 92 ? -8.239 7.593 -6.241 1.00 87.69 92 ARG A C 1
ATOM 754 O O . ARG A 1 92 ? -7.956 8.781 -6.348 1.00 87.69 92 ARG A O 1
ATOM 761 N N . SER A 1 93 ? -9.322 7.051 -6.797 1.00 86.06 93 SER A N 1
ATOM 762 C CA . SER A 1 93 ? -10.300 7.804 -7.596 1.00 86.06 93 SER A CA 1
ATOM 763 C C . SER A 1 93 ? -11.062 8.850 -6.776 1.00 86.06 93 SER A C 1
ATOM 765 O O . SER A 1 93 ? -11.385 9.920 -7.284 1.00 86.06 93 SER A O 1
ATOM 767 N N . THR A 1 94 ? -11.310 8.566 -5.497 1.00 91.94 94 THR A N 1
ATOM 768 C CA . THR A 1 94 ? -12.048 9.447 -4.581 1.00 91.94 94 THR A CA 1
ATOM 769 C C . THR A 1 94 ? -11.125 10.432 -3.851 1.00 91.94 94 THR A C 1
ATOM 771 O O . THR A 1 94 ? -11.560 11.516 -3.461 1.00 91.94 94 THR A O 1
ATOM 774 N N . GLY A 1 95 ? -9.861 10.061 -3.615 1.00 91.88 95 GLY A N 1
ATOM 775 C CA . GLY A 1 95 ? -8.874 10.867 -2.876 1.00 91.88 95 GLY A CA 1
ATOM 776 C C . GLY A 1 95 ? -9.125 10.958 -1.363 1.00 91.88 95 GLY A C 1
ATOM 777 O O . GLY A 1 95 ? -8.484 11.741 -0.657 1.00 91.88 95 GLY A O 1
ATOM 778 N N . LYS A 1 96 ? -10.086 10.185 -0.847 1.00 95.06 96 LYS A N 1
ATOM 779 C CA . LYS A 1 96 ? -10.414 10.095 0.578 1.00 95.06 96 LYS A CA 1
ATOM 780 C C . LYS A 1 96 ? -11.053 8.754 0.917 1.00 95.06 96 LYS A C 1
ATOM 782 O O . LYS A 1 96 ? -11.737 8.169 0.080 1.00 95.06 96 LYS A O 1
ATOM 787 N N . THR A 1 97 ? -10.876 8.314 2.156 1.00 95.62 97 THR A N 1
ATOM 788 C CA . THR A 1 97 ? -11.548 7.126 2.694 1.00 95.62 97 THR A CA 1
ATOM 789 C C . THR A 1 97 ? -12.861 7.514 3.383 1.00 95.62 97 THR A C 1
ATOM 791 O O . THR A 1 97 ? -12.997 8.654 3.848 1.00 95.62 97 THR A O 1
ATOM 794 N N . PRO A 1 98 ? -13.816 6.579 3.531 1.00 96.38 98 PRO A N 1
ATOM 795 C CA . PRO A 1 98 ? -14.858 6.705 4.546 1.00 96.38 98 PRO A CA 1
ATOM 796 C C . PRO A 1 98 ? -14.241 6.734 5.956 1.00 96.38 98 PRO A C 1
ATOM 798 O O . PRO A 1 98 ? -13.028 6.559 6.131 1.00 96.38 98 PRO A O 1
ATOM 801 N N . ILE A 1 99 ? -15.083 6.963 6.966 1.00 97.44 99 ILE A N 1
ATOM 802 C CA . ILE A 1 99 ? -14.695 6.738 8.361 1.00 97.44 99 ILE A CA 1
ATOM 803 C C . ILE A 1 99 ? -14.502 5.232 8.536 1.00 97.44 99 ILE A C 1
ATOM 805 O O . ILE A 1 99 ? -15.405 4.458 8.236 1.00 97.44 99 ILE A O 1
ATOM 809 N N . ILE A 1 100 ? -13.314 4.840 8.982 1.00 96.75 100 ILE A N 1
ATOM 810 C CA . ILE A 1 100 ? -12.948 3.458 9.275 1.00 96.75 100 ILE A CA 1
ATOM 811 C C . ILE A 1 100 ? -12.929 3.313 10.791 1.00 96.75 100 ILE A C 1
ATOM 813 O O . ILE A 1 100 ? -12.214 4.059 11.473 1.00 96.75 100 ILE A O 1
ATOM 817 N N . ASP A 1 101 ? -13.703 2.365 11.312 1.00 97.00 101 ASP A N 1
ATOM 818 C CA . ASP A 1 101 ? -13.742 2.067 12.740 1.00 97.00 101 ASP A CA 1
ATOM 819 C C . ASP A 1 101 ? -12.361 1.669 13.263 1.00 97.00 101 ASP A C 1
ATOM 821 O O . ASP A 1 101 ? -11.552 1.055 12.568 1.00 97.00 101 ASP A O 1
ATOM 82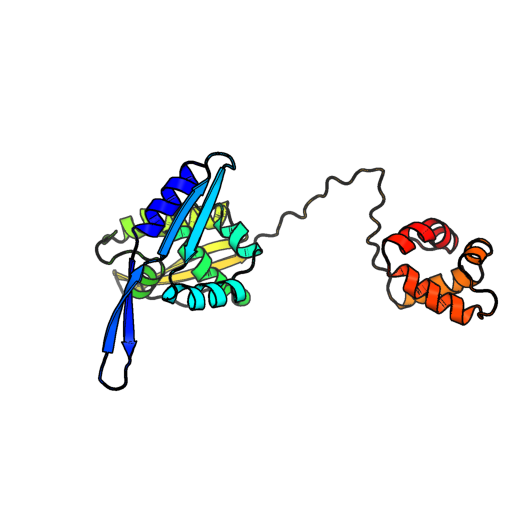5 N N . LEU A 1 102 ? -12.067 2.017 14.515 1.00 94.75 102 LEU A N 1
ATOM 826 C CA . LEU A 1 102 ? -10.745 1.819 15.105 1.00 94.75 102 LEU A CA 1
ATOM 827 C C . LEU A 1 102 ? -10.309 0.346 15.092 1.00 94.75 102 LEU A C 1
ATOM 829 O O . LEU A 1 102 ? -9.144 0.057 14.817 1.00 94.75 102 LEU A O 1
ATOM 833 N N . SER A 1 103 ? -11.222 -0.575 15.402 1.00 93.56 103 SER A N 1
ATOM 834 C CA . SER A 1 103 ? -10.949 -2.017 15.401 1.00 93.56 103 SER A CA 1
ATOM 835 C C . SER A 1 103 ? -10.648 -2.523 13.990 1.00 93.56 103 SER A C 1
ATOM 837 O O . SER A 1 103 ? -9.624 -3.172 13.770 1.00 93.56 103 SER A O 1
ATOM 839 N N . GLU A 1 104 ? -11.485 -2.155 13.020 1.00 94.12 104 GLU A N 1
ATOM 840 C CA . GLU A 1 104 ? -11.302 -2.495 11.609 1.00 94.12 104 GLU A CA 1
ATOM 841 C C . GLU A 1 104 ? -9.986 -1.921 11.073 1.00 94.12 104 GLU A C 1
ATOM 843 O O . GLU A 1 104 ? -9.210 -2.617 10.421 1.00 94.12 104 GLU A O 1
ATOM 848 N N . PHE A 1 105 ? -9.687 -0.664 11.398 1.00 95.62 105 PHE A N 1
ATOM 849 C CA . PHE A 1 105 ? -8.467 0.000 10.969 1.00 95.62 105 PHE A CA 1
ATOM 850 C C . PHE A 1 105 ? -7.214 -0.700 11.508 1.00 95.62 105 PHE A C 1
ATOM 852 O O . PHE A 1 105 ? -6.270 -0.946 10.757 1.00 95.62 105 PHE A O 1
ATOM 859 N N . ARG A 1 106 ? -7.208 -1.083 12.791 1.00 94.94 106 ARG A N 1
ATOM 860 C CA . ARG A 1 106 ? -6.102 -1.845 13.396 1.00 94.94 106 ARG A CA 1
ATOM 861 C C . ARG A 1 106 ? -5.910 -3.199 12.721 1.00 94.94 106 ARG A C 1
ATOM 863 O O . ARG A 1 106 ? -4.774 -3.552 12.407 1.00 94.94 106 ARG A O 1
ATOM 870 N N . SER A 1 107 ? -7.008 -3.900 12.445 1.00 92.06 107 SER A N 1
ATOM 871 C CA . SER A 1 107 ? -6.995 -5.178 11.732 1.00 92.06 107 SER A CA 1
ATOM 872 C C . SER A 1 107 ? -6.416 -5.034 10.319 1.00 92.06 107 SER A C 1
ATOM 874 O O . SER A 1 107 ? -5.474 -5.744 9.967 1.00 92.06 107 SER A O 1
ATOM 876 N N . LYS A 1 108 ? -6.874 -4.038 9.545 1.00 91.38 108 LYS A N 1
ATOM 877 C CA . LYS A 1 108 ? -6.368 -3.744 8.190 1.00 91.38 108 LYS A CA 1
ATOM 878 C C . LYS A 1 108 ? -4.878 -3.404 8.164 1.00 91.38 108 LYS A C 1
ATOM 880 O O . LYS A 1 108 ? -4.181 -3.776 7.226 1.00 91.38 108 LYS A O 1
ATOM 885 N N . LEU A 1 109 ? -4.371 -2.736 9.200 1.00 93.31 109 LEU A N 1
ATOM 886 C CA . LEU A 1 109 ? -2.938 -2.460 9.338 1.00 93.31 109 LEU A CA 1
ATOM 887 C C . LEU A 1 109 ? -2.124 -3.654 9.860 1.00 93.31 109 LEU A C 1
ATOM 889 O O . LEU A 1 109 ? -0.899 -3.563 9.939 1.00 93.31 109 LEU A O 1
ATOM 893 N N . GLY A 1 110 ? -2.764 -4.766 10.228 1.00 90.06 110 GLY A N 1
ATOM 894 C CA . GLY A 1 110 ? -2.094 -5.923 10.822 1.00 90.06 110 GLY A CA 1
ATOM 895 C C . GLY A 1 110 ? -1.550 -5.650 12.227 1.00 90.06 110 GLY A C 1
ATOM 896 O O . GLY A 1 110 ? -0.577 -6.275 12.656 1.00 90.06 110 GLY A O 1
ATOM 897 N N . VAL A 1 111 ? -2.139 -4.695 12.952 1.00 92.19 111 VAL A N 1
ATOM 898 C CA . VAL A 1 111 ? -1.795 -4.428 14.350 1.00 92.19 111 VAL A CA 1
ATOM 899 C C . VAL A 1 111 ? -2.523 -5.449 15.213 1.00 92.19 111 VAL A C 1
ATOM 901 O O . VAL A 1 111 ? -3.740 -5.389 15.345 1.00 92.19 111 VAL A O 1
ATOM 904 N N . GLY A 1 112 ? -1.771 -6.378 15.806 1.00 85.62 112 GLY A N 1
ATOM 905 C CA . GLY A 1 112 ? -2.341 -7.372 16.719 1.00 85.62 112 GLY A CA 1
ATOM 906 C C . GLY A 1 112 ? -3.066 -6.720 17.897 1.00 85.62 112 GLY A C 1
ATOM 907 O O . GLY A 1 112 ? -2.641 -5.664 18.376 1.00 85.62 112 GLY A O 1
ATOM 908 N N . ASP A 1 113 ? -4.131 -7.366 18.373 1.00 85.88 113 ASP A N 1
ATOM 909 C CA . ASP A 1 113 ? -5.056 -6.790 19.355 1.00 85.88 113 ASP A CA 1
ATOM 910 C C . ASP A 1 113 ? -4.340 -6.280 20.602 1.00 85.88 113 ASP A C 1
ATOM 912 O O . ASP A 1 113 ? -4.626 -5.175 21.047 1.00 85.88 113 ASP A O 1
ATOM 916 N N . GLU A 1 114 ? -3.324 -7.005 21.075 1.00 89.75 114 GLU A N 1
ATOM 917 C CA . GLU A 1 114 ? -2.539 -6.679 22.271 1.00 89.75 114 GLU A CA 1
ATOM 918 C C . GLU A 1 114 ? -1.520 -5.538 22.099 1.00 89.75 114 GLU A C 1
ATOM 920 O O . GLU A 1 114 ? -1.003 -4.993 23.077 1.00 89.75 114 GLU A O 1
ATOM 925 N N . LYS A 1 115 ? -1.204 -5.135 20.863 1.00 89.88 115 LYS A N 1
ATOM 926 C CA . LYS A 1 115 ? -0.145 -4.152 20.591 1.00 89.88 115 LYS A CA 1
ATOM 927 C C . LYS A 1 115 ? -0.671 -2.726 20.619 1.00 89.88 115 LYS A C 1
ATOM 929 O O . LYS A 1 115 ? -1.690 -2.419 20.021 1.00 89.88 115 LYS A O 1
ATOM 934 N N . TYR A 1 116 ? 0.073 -1.801 21.224 1.00 93.38 116 TYR A N 1
ATOM 935 C CA . TYR A 1 116 ? -0.264 -0.368 21.212 1.00 93.38 116 TYR A CA 1
ATOM 936 C C . TYR A 1 116 ? -1.701 -0.083 21.692 1.00 93.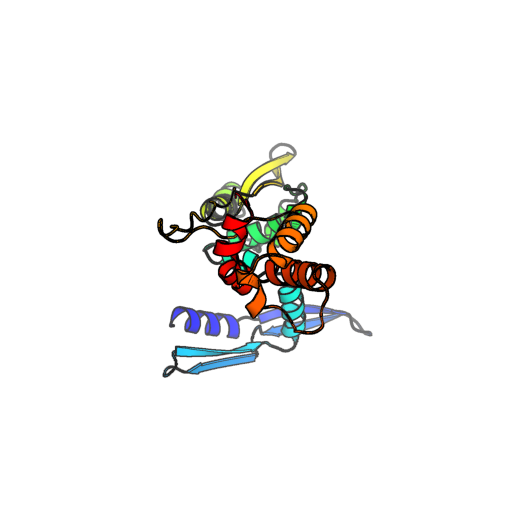38 116 TYR A C 1
ATOM 938 O O . TYR A 1 116 ? -2.451 0.645 21.041 1.00 93.38 116 TYR A O 1
ATOM 946 N N . GLN A 1 117 ? -2.092 -0.683 22.819 1.00 91.81 117 GLN A N 1
ATOM 947 C CA . GLN A 1 117 ? -3.427 -0.506 23.411 1.00 91.81 117 GLN A CA 1
ATOM 948 C C . GLN A 1 117 ? -3.732 0.959 23.731 1.00 91.81 117 GLN A C 1
ATOM 950 O O . GLN A 1 117 ? -4.845 1.453 23.558 1.00 91.81 117 GLN A O 1
ATOM 955 N N . ARG A 1 118 ? -2.713 1.691 24.191 1.00 93.69 118 ARG A N 1
ATOM 956 C CA . ARG A 1 118 ? -2.842 3.120 24.455 1.00 93.69 118 ARG A CA 1
ATOM 957 C C . ARG A 1 118 ? -2.882 3.871 23.131 1.00 93.69 118 ARG A C 1
ATOM 959 O O . ARG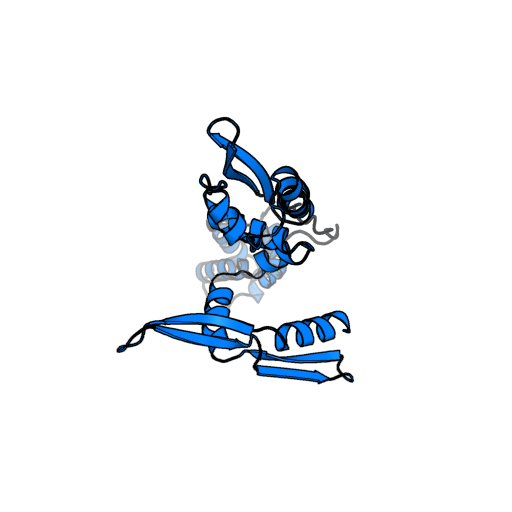 A 1 118 ? -1.933 3.819 22.355 1.00 93.69 118 ARG A O 1
ATOM 966 N N . MET A 1 119 ? -3.933 4.662 22.936 1.00 93.94 119 MET A N 1
ATOM 967 C CA . MET A 1 119 ? -4.130 5.460 21.723 1.00 93.94 119 MET A CA 1
ATOM 968 C C . MET A 1 119 ? -2.940 6.377 21.388 1.00 93.94 119 MET A C 1
ATOM 970 O O . MET A 1 119 ? -2.618 6.550 20.217 1.00 93.94 119 MET A O 1
ATOM 974 N N . GLY A 1 120 ? -2.258 6.935 22.395 1.00 94.25 120 GLY A N 1
ATOM 975 C CA . GLY A 1 120 ? -1.024 7.704 22.180 1.00 94.25 120 GLY A CA 1
ATOM 976 C C . GLY A 1 120 ? 0.067 6.872 21.500 1.00 94.25 120 GLY A C 1
ATOM 977 O O . GLY A 1 120 ? 0.588 7.273 20.466 1.00 94.25 120 GLY A O 1
ATOM 978 N N . GLN A 1 121 ? 0.313 5.653 21.994 1.00 95.44 121 GLN A N 1
ATOM 979 C CA . GLN A 1 121 ? 1.290 4.737 21.398 1.00 95.44 121 GLN A CA 1
ATOM 980 C C . GLN A 1 121 ? 0.880 4.279 19.999 1.00 95.44 121 GLN A C 1
ATOM 982 O O . GLN A 1 121 ? 1.741 4.153 19.135 1.00 95.44 121 GLN A O 1
ATOM 987 N N . PHE A 1 122 ? -0.413 4.027 19.766 1.00 96.06 122 PHE A N 1
ATOM 988 C CA . PHE A 1 122 ? -0.902 3.686 18.430 1.00 96.06 122 PHE A CA 1
ATOM 989 C C . PHE A 1 122 ? -0.618 4.820 17.441 1.00 96.06 122 PHE A C 1
ATOM 991 O O . PHE A 1 122 ? -0.105 4.578 16.352 1.00 96.06 122 PHE A O 1
ATOM 998 N N . LYS A 1 123 ? -0.881 6.071 17.828 1.00 95.62 123 LYS A N 1
ATOM 999 C CA . LYS A 1 123 ? -0.581 7.217 16.966 1.00 95.62 123 LYS A CA 1
ATOM 1000 C C . LYS A 1 123 ? 0.911 7.352 16.700 1.00 95.62 123 LYS A C 1
ATOM 1002 O O . LYS A 1 123 ? 1.295 7.365 15.541 1.00 95.62 123 LYS A O 1
ATOM 1007 N N . GLU A 1 124 ? 1.734 7.368 17.741 1.00 95.94 124 GLU A N 1
ATOM 1008 C CA . GLU A 1 124 ? 3.179 7.571 17.605 1.00 95.94 124 GLU A CA 1
ATOM 1009 C C . GLU A 1 124 ? 3.860 6.442 16.826 1.00 95.94 124 GLU A C 1
ATOM 1011 O O . GLU A 1 124 ? 4.654 6.701 15.930 1.00 95.94 124 GLU A O 1
ATOM 1016 N N . LYS A 1 125 ? 3.548 5.179 17.142 1.00 94.81 125 LYS A N 1
ATOM 1017 C CA . LYS A 1 125 ? 4.282 4.017 16.612 1.00 94.81 125 LYS A CA 1
ATOM 1018 C C . LYS A 1 125 ? 3.688 3.421 15.340 1.00 94.81 125 LYS A C 1
ATOM 1020 O O . LYS A 1 125 ? 4.348 2.612 14.694 1.00 94.81 125 LYS A O 1
ATOM 1025 N N . VAL A 1 126 ? 2.449 3.772 15.002 1.00 95.69 126 VAL A N 1
ATOM 1026 C CA . VAL A 1 126 ? 1.756 3.237 13.822 1.00 95.69 126 VAL A CA 1
ATOM 1027 C C . VAL A 1 126 ? 1.386 4.375 12.887 1.00 95.69 126 VAL A C 1
ATOM 1029 O O . VAL A 1 126 ? 1.941 4.473 11.798 1.00 95.69 126 VAL A O 1
ATOM 1032 N N . LEU A 1 127 ? 0.474 5.250 13.311 1.00 96.06 127 LEU A N 1
ATOM 1033 C CA . LEU A 1 127 ? -0.166 6.203 12.405 1.00 96.06 127 LEU A CA 1
ATOM 1034 C C . LEU A 1 127 ? 0.787 7.303 11.920 1.00 96.06 127 LEU A C 1
ATOM 1036 O O . LEU A 1 127 ? 0.839 7.587 10.729 1.00 96.06 127 LEU A O 1
ATOM 1040 N N . HIS A 1 128 ? 1.539 7.920 12.831 1.00 96.56 128 HIS A N 1
ATOM 1041 C CA . HIS A 1 128 ? 2.450 9.027 12.530 1.00 96.56 128 HIS A CA 1
ATOM 1042 C C . HIS A 1 128 ? 3.624 8.557 11.684 1.00 96.56 128 HIS A C 1
ATOM 1044 O O . HIS A 1 128 ? 3.857 9.134 10.628 1.00 96.56 128 HIS A O 1
ATOM 1050 N N . ILE A 1 129 ? 4.268 7.451 12.073 1.00 96.12 129 ILE A N 1
ATOM 1051 C CA . ILE A 1 129 ? 5.336 6.828 11.278 1.00 96.12 129 ILE A CA 1
ATOM 1052 C C . ILE A 1 129 ? 4.831 6.471 9.875 1.00 96.12 129 ILE A C 1
ATOM 1054 O O . ILE A 1 129 ? 5.518 6.732 8.890 1.00 96.12 129 ILE A O 1
ATOM 1058 N N . ALA A 1 130 ? 3.630 5.892 9.763 1.00 96.94 130 ALA A N 1
ATOM 1059 C CA . ALA A 1 130 ? 3.068 5.522 8.469 1.00 96.94 130 ALA A CA 1
ATOM 1060 C C . ALA A 1 130 ? 2.815 6.745 7.575 1.00 96.94 130 ALA A C 1
ATOM 1062 O O . ALA A 1 130 ? 3.256 6.765 6.428 1.00 96.94 130 ALA A O 1
ATOM 1063 N N . ILE A 1 131 ? 2.159 7.782 8.104 1.00 97.62 131 ILE A N 1
ATOM 1064 C CA . ILE A 1 131 ? 1.870 9.016 7.361 1.00 97.62 131 ILE A CA 1
ATOM 1065 C C . ILE A 1 131 ? 3.155 9.750 6.968 1.00 97.62 131 ILE A C 1
ATOM 1067 O O . ILE A 1 131 ? 3.261 10.212 5.835 1.00 97.62 131 ILE A O 1
ATOM 1071 N N . GLU A 1 132 ? 4.141 9.836 7.862 1.00 97.00 132 GLU A N 1
ATOM 1072 C CA . GLU A 1 132 ? 5.424 10.478 7.571 1.00 97.00 132 GLU A CA 1
ATOM 1073 C C . GLU A 1 132 ? 6.156 9.768 6.427 1.00 97.00 132 GLU A C 1
ATOM 1075 O O . GLU A 1 132 ? 6.570 10.416 5.464 1.00 97.00 132 GLU A O 1
ATOM 1080 N N . GLN A 1 133 ? 6.260 8.435 6.481 1.00 96.19 133 GLN A N 1
ATOM 1081 C CA . GLN A 1 133 ? 6.913 7.674 5.415 1.00 96.19 133 GLN A CA 1
ATOM 1082 C C . GLN A 1 133 ? 6.171 7.799 4.084 1.00 96.19 133 GLN A C 1
ATOM 1084 O O . GLN A 1 133 ? 6.813 8.046 3.064 1.00 96.19 133 GLN A O 1
ATOM 1089 N N . ILE A 1 134 ? 4.837 7.701 4.085 1.00 96.38 134 ILE A N 1
ATOM 1090 C CA . ILE A 1 134 ? 4.019 7.895 2.879 1.00 96.38 134 ILE A CA 1
ATOM 1091 C C . ILE A 1 134 ? 4.287 9.280 2.282 1.00 96.38 134 ILE A C 1
ATOM 1093 O O . ILE A 1 134 ? 4.648 9.403 1.108 1.00 96.38 134 ILE A O 1
ATOM 1097 N N . ASN A 1 135 ? 4.212 10.323 3.109 1.00 96.19 135 ASN A N 1
ATOM 1098 C CA . ASN A 1 135 ? 4.409 11.705 2.680 1.00 96.19 135 ASN A CA 1
ATOM 1099 C C . ASN A 1 135 ? 5.836 11.998 2.224 1.00 96.19 135 ASN A C 1
ATOM 1101 O O . ASN A 1 135 ? 6.031 12.939 1.458 1.00 96.19 135 ASN A O 1
ATOM 1105 N N . LYS A 1 136 ? 6.829 11.211 2.633 1.00 95.06 136 LYS A N 1
ATOM 1106 C CA . LYS A 1 136 ? 8.222 11.398 2.222 1.00 95.06 136 LYS A CA 1
ATOM 1107 C C . LYS A 1 136 ? 8.602 10.572 0.995 1.00 95.06 136 LYS A C 1
ATOM 1109 O O . LYS A 1 136 ? 9.318 11.072 0.133 1.00 95.06 136 LYS A O 1
ATOM 1114 N N . HIS A 1 137 ? 8.113 9.340 0.900 1.00 94.12 137 HIS A N 1
ATOM 1115 C CA . HIS A 1 137 ? 8.668 8.333 -0.007 1.00 94.12 137 HIS A CA 1
ATOM 1116 C C . HIS A 1 137 ? 7.724 7.873 -1.122 1.00 94.12 137 HIS A C 1
ATOM 1118 O O . HIS A 1 137 ? 8.172 7.143 -2.000 1.00 94.12 137 HIS A O 1
ATOM 1124 N N . THR A 1 138 ? 6.460 8.310 -1.120 1.00 93.56 138 THR A N 1
ATOM 1125 C CA . THR A 1 138 ? 5.465 7.905 -2.132 1.00 93.56 138 THR A CA 1
ATOM 1126 C C . THR A 1 138 ? 4.996 9.073 -2.998 1.00 93.56 138 THR A C 1
ATOM 1128 O O . THR A 1 138 ? 5.303 10.242 -2.736 1.00 93.56 138 THR A O 1
ATOM 1131 N N . ASP A 1 139 ? 4.197 8.758 -4.011 1.00 91.31 139 ASP A N 1
ATOM 1132 C CA . ASP A 1 139 ? 3.550 9.682 -4.938 1.00 91.31 139 ASP A CA 1
ATOM 1133 C C . ASP A 1 139 ? 2.342 10.432 -4.367 1.00 91.31 139 ASP A C 1
ATOM 1135 O O . ASP A 1 139 ? 1.737 11.228 -5.084 1.00 91.31 139 ASP A O 1
ATOM 1139 N N . ILE A 1 140 ? 1.980 10.220 -3.101 1.00 94.31 140 ILE A N 1
ATOM 1140 C CA . ILE A 1 140 ? 0.858 10.911 -2.460 1.00 94.31 140 ILE A CA 1
ATOM 1141 C C . ILE A 1 140 ? 1.297 11.679 -1.213 1.00 94.31 140 ILE A C 1
ATOM 1143 O O . ILE A 1 140 ? 2.290 11.356 -0.560 1.00 94.31 140 ILE A O 1
ATOM 1147 N N . THR A 1 141 ? 0.524 12.709 -0.880 1.00 96.50 141 THR A N 1
ATOM 1148 C CA . THR A 1 141 ? 0.547 13.370 0.425 1.00 96.50 141 THR A CA 1
ATOM 1149 C C . THR A 1 141 ? -0.787 13.113 1.108 1.00 96.50 141 THR A C 1
ATOM 1151 O O . THR A 1 141 ? -1.830 13.523 0.598 1.00 96.50 141 THR A O 1
ATOM 1154 N N . ALA A 1 142 ? -0.752 12.436 2.249 1.00 97.00 142 ALA A N 1
ATOM 1155 C CA . ALA A 1 142 ? -1.891 12.027 3.045 1.00 97.00 142 ALA A CA 1
ATOM 1156 C C . ALA A 1 142 ? -1.950 12.767 4.389 1.00 97.00 142 ALA A C 1
ATOM 1158 O O . ALA A 1 142 ? -0.935 13.057 5.029 1.00 97.00 142 ALA A O 1
ATOM 1159 N N . THR A 1 143 ? -3.172 13.030 4.834 1.00 97.50 143 THR A N 1
ATOM 1160 C CA . THR A 1 143 ? -3.516 13.516 6.170 1.00 97.50 143 THR A CA 1
ATOM 1161 C C . THR A 1 143 ? -4.681 12.697 6.718 1.00 97.50 143 THR A C 1
ATOM 1163 O O . THR A 1 143 ? -5.380 12.003 5.973 1.00 97.50 143 THR A O 1
ATOM 1166 N N . TYR A 1 144 ? -4.888 12.752 8.033 1.00 97.69 144 TYR A N 1
ATOM 1167 C CA . TYR A 1 144 ? -5.966 12.020 8.688 1.00 97.69 144 TYR A CA 1
ATOM 1168 C C . TYR A 1 144 ? -6.790 12.926 9.600 1.00 97.69 144 TYR A C 1
ATOM 1170 O O . TYR A 1 144 ? -6.285 13.877 10.195 1.00 97.69 144 TYR A O 1
ATOM 1178 N N . GLU A 1 145 ? -8.059 12.574 9.743 1.00 97.31 145 GLU A N 1
ATOM 1179 C CA . GLU A 1 145 ? -8.985 13.128 10.720 1.00 97.31 145 GLU A CA 1
ATOM 1180 C C . GLU A 1 145 ? -9.354 12.026 11.715 1.00 97.31 145 GLU A C 1
ATOM 1182 O O . GLU A 1 145 ? -9.554 10.866 11.345 1.00 97.31 145 GLU A O 1
ATOM 1187 N N . GLN A 1 146 ? -9.397 12.385 12.997 1.00 96.62 146 GLN A N 1
ATOM 1188 C CA . GLN A 1 146 ? -9.806 11.484 14.072 1.00 96.62 146 GLN A CA 1
ATOM 1189 C C . GLN A 1 146 ? -11.267 11.760 14.429 1.00 96.62 146 GLN A C 1
ATOM 1191 O O . GLN A 1 146 ? -11.636 12.906 14.691 1.00 96.62 146 GLN A O 1
ATOM 1196 N N . HIS A 1 147 ? -12.071 10.707 14.507 1.00 96.88 147 HIS A N 1
ATOM 1197 C CA . HIS A 1 147 ? -13.487 10.796 14.851 1.00 96.88 147 HIS A CA 1
ATOM 1198 C C . HIS A 1 147 ? -13.694 10.316 16.280 1.00 96.88 147 HIS A C 1
ATOM 1200 O O . HIS A 1 147 ? -13.091 9.330 16.710 1.00 96.88 147 HIS A O 1
ATOM 1206 N N . LYS A 1 148 ? -14.486 11.064 17.048 1.00 95.56 148 LYS A N 1
ATOM 1207 C CA . LYS A 1 148 ? -14.691 10.823 18.477 1.00 95.56 148 LYS A CA 1
ATOM 1208 C C . LYS A 1 148 ? -16.166 10.736 18.811 1.00 95.56 148 LYS A C 1
ATOM 1210 O O . LYS A 1 148 ? -16.964 11.520 18.312 1.00 95.56 148 LYS A O 1
ATOM 1215 N N . GLN A 1 149 ? -16.473 9.868 19.763 1.00 94.06 149 GLN A N 1
ATOM 1216 C CA . GLN A 1 149 ? -17.740 9.850 20.474 1.00 94.06 149 GLN A CA 1
ATOM 1217 C C . GLN A 1 149 ? -17.440 10.108 21.952 1.00 94.06 149 GLN A C 1
ATOM 1219 O O . GLN A 1 149 ? -16.869 9.274 22.660 1.00 94.06 149 GLN A O 1
ATOM 1224 N N . GLY A 1 150 ? -17.726 11.333 22.398 1.00 93.19 150 GLY A N 1
ATOM 1225 C CA . GLY A 1 150 ? -17.274 11.827 23.697 1.00 93.19 150 GLY A CA 1
ATOM 1226 C C . GLY A 1 150 ? -15.743 11.849 23.798 1.00 93.19 150 GLY A C 1
ATOM 1227 O O . GLY A 1 150 ? -15.057 12.500 23.009 1.00 93.19 150 GLY A O 1
ATOM 1228 N N . ARG A 1 151 ? -15.191 11.140 24.791 1.00 89.38 151 ARG A N 1
ATOM 1229 C CA . ARG A 1 151 ? -13.735 11.064 25.029 1.00 89.38 151 ARG A CA 1
ATOM 1230 C C . ARG A 1 151 ? -13.043 9.977 24.200 1.00 89.38 151 ARG A C 1
ATOM 1232 O O . ARG A 1 151 ? -11.817 9.999 24.084 1.00 89.38 151 ARG A O 1
ATOM 1239 N N . THR A 1 152 ? -13.808 9.055 23.625 1.00 90.62 152 THR A N 1
ATOM 1240 C CA . THR A 1 152 ? -13.290 7.875 22.929 1.00 90.62 152 THR A CA 1
ATOM 1241 C C . THR A 1 152 ? -13.122 8.168 21.445 1.00 90.62 152 THR A C 1
ATOM 1243 O O . THR A 1 152 ? -14.006 8.750 20.821 1.00 90.62 152 THR A O 1
ATOM 1246 N N . ILE A 1 153 ? -11.982 7.775 20.872 1.00 94.50 153 ILE A N 1
ATOM 1247 C CA . ILE A 1 153 ? -11.775 7.802 19.418 1.00 94.50 153 ILE A CA 1
ATOM 1248 C C . ILE A 1 153 ? -12.437 6.557 18.836 1.00 94.50 153 ILE A C 1
ATOM 1250 O O . ILE A 1 153 ? -12.045 5.448 19.192 1.00 94.50 153 ILE A O 1
ATOM 1254 N N . THR A 1 154 ? -13.424 6.750 17.969 1.00 95.50 154 THR A N 1
ATOM 1255 C CA . THR A 1 154 ? -14.188 5.667 17.339 1.00 95.50 154 THR A CA 1
ATOM 1256 C C . THR A 1 154 ? -13.580 5.234 16.01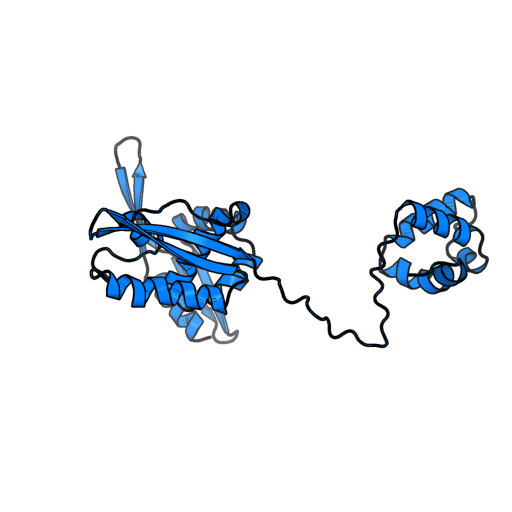5 1.00 95.50 154 THR A C 1
ATOM 1258 O O . THR A 1 154 ? -13.635 4.056 15.686 1.00 95.50 154 THR A O 1
ATOM 1261 N N . GLY A 1 155 ? -12.922 6.141 15.291 1.00 96.38 155 GLY A N 1
ATOM 1262 C CA . GLY A 1 155 ? -12.349 5.814 13.991 1.00 96.38 155 GLY A CA 1
ATOM 1263 C C . GLY A 1 155 ? -11.502 6.919 13.377 1.00 96.38 155 GLY A C 1
ATOM 1264 O O . GLY A 1 155 ? -11.274 7.978 13.973 1.00 96.38 155 GLY A O 1
ATOM 1265 N N . PHE A 1 156 ? -11.040 6.654 12.159 1.00 97.94 156 PHE A N 1
ATOM 1266 C CA . PHE A 1 156 ? -10.207 7.557 11.372 1.00 97.94 156 PHE A CA 1
ATOM 1267 C C . PHE A 1 156 ? -10.711 7.655 9.938 1.00 97.94 156 PHE A C 1
ATOM 1269 O O . PHE A 1 156 ? -11.194 6.680 9.370 1.00 97.94 156 PHE A O 1
ATOM 1276 N N . SER A 1 157 ? -10.548 8.824 9.331 1.00 97.69 157 SER A N 1
ATOM 1277 C CA . SER A 1 157 ? -10.694 8.997 7.886 1.00 97.69 157 SER A CA 1
ATOM 1278 C C . SER A 1 157 ? -9.463 9.677 7.322 1.00 97.69 157 SER A C 1
ATOM 1280 O O . SER A 1 157 ? -8.849 10.511 7.988 1.00 97.69 157 SER A O 1
ATOM 1282 N N . PHE A 1 158 ? -9.131 9.369 6.077 1.00 98.12 158 PHE A N 1
ATOM 1283 C CA . PHE A 1 158 ? -7.941 9.881 5.419 1.00 98.12 158 PHE A CA 1
ATOM 1284 C C . PHE A 1 158 ? -8.317 10.707 4.203 1.00 98.12 158 PHE A C 1
ATOM 1286 O O . PHE A 1 158 ? -9.255 10.376 3.478 1.00 98.12 158 PHE A O 1
ATOM 1293 N N . LYS A 1 159 ? -7.558 11.773 3.972 1.00 97.25 159 LYS A N 1
ATOM 1294 C CA . LYS A 1 159 ? -7.601 12.575 2.749 1.00 97.25 159 LYS A CA 1
ATOM 1295 C C . LYS A 1 159 ? -6.203 12.591 2.171 1.00 97.25 159 LYS A C 1
ATOM 1297 O O . LYS A 1 159 ? -5.232 12.746 2.908 1.00 97.25 159 LYS A O 1
ATOM 1302 N N . PHE A 1 160 ? -6.087 12.436 0.864 1.00 96.00 160 PHE A N 1
ATOM 1303 C CA . PHE A 1 160 ? -4.788 12.425 0.218 1.00 96.00 160 PHE A CA 1
ATOM 1304 C C . PHE A 1 160 ? -4.861 13.022 -1.178 1.00 96.00 160 PHE A C 1
ATOM 1306 O O . PHE A 1 160 ? -5.904 13.041 -1.830 1.00 96.00 160 PHE A O 1
ATOM 1313 N N . LYS A 1 161 ? -3.730 13.559 -1.620 1.00 94.31 161 LYS A N 1
ATOM 1314 C CA . LYS A 1 161 ? -3.569 14.136 -2.952 1.00 94.31 161 LYS A CA 1
ATOM 1315 C C . LYS A 1 161 ? -2.348 13.538 -3.610 1.00 94.31 161 LYS A C 1
ATOM 1317 O O . LYS A 1 161 ? -1.338 13.312 -2.946 1.00 94.31 161 LYS A O 1
ATOM 1322 N N . GLN A 1 162 ? -2.437 13.324 -4.915 1.00 91.19 162 GLN A N 1
ATOM 1323 C CA . GLN A 1 162 ? -1.276 12.944 -5.698 1.00 91.19 162 GLN A CA 1
ATOM 1324 C C . GLN A 1 162 ? -0.303 14.123 -5.737 1.00 91.19 162 GLN A C 1
ATOM 1326 O O . GLN A 1 162 ? -0.693 15.263 -6.002 1.00 91.19 162 GLN A O 1
ATOM 1331 N N . LYS A 1 163 ? 0.962 13.857 -5.435 1.00 89.50 163 LYS A N 1
ATOM 1332 C CA . LYS A 1 163 ? 2.029 14.823 -5.644 1.00 89.50 163 LYS A CA 1
ATOM 1333 C C . LYS A 1 163 ? 2.177 15.022 -7.139 1.00 89.50 163 LYS A C 1
ATOM 1335 O O . LYS A 1 163 ? 2.137 14.062 -7.910 1.00 89.50 163 LYS A O 1
ATOM 1340 N N . SER A 1 164 ? 2.381 16.270 -7.542 1.00 75.88 164 SER A N 1
ATOM 1341 C CA . SER A 1 164 ? 2.859 16.538 -8.891 1.00 75.88 164 SER A CA 1
ATOM 1342 C C . SER A 1 164 ? 4.171 15.771 -9.025 1.00 75.88 164 SER A C 1
ATOM 1344 O O . SER A 1 164 ? 5.106 16.039 -8.263 1.00 75.88 164 SER A O 1
ATOM 1346 N N . GLN A 1 165 ? 4.229 14.791 -9.928 1.00 62.28 165 GLN A N 1
ATOM 1347 C CA . GLN A 1 165 ? 5.514 14.202 -10.271 1.00 62.28 165 GLN A CA 1
ATOM 1348 C C . GLN A 1 165 ? 6.412 15.366 -10.690 1.00 62.28 165 GLN A C 1
ATOM 1350 O O . GLN A 1 165 ? 5.944 16.217 -11.458 1.00 62.28 165 GLN A O 1
ATOM 1355 N N . PRO A 1 166 ? 7.659 15.460 -10.192 1.00 50.72 166 PRO A N 1
ATOM 1356 C CA . PRO A 1 166 ? 8.609 16.322 -10.863 1.00 50.72 166 PRO A CA 1
ATOM 1357 C C . PRO A 1 166 ? 8.557 15.884 -12.322 1.00 50.72 166 PRO A C 1
ATOM 1359 O O . PRO A 1 166 ? 8.743 14.698 -12.614 1.00 50.72 166 PRO A O 1
ATOM 1362 N N . LYS A 1 167 ? 8.205 16.812 -13.225 1.00 43.22 167 LYS A N 1
ATOM 1363 C CA . LYS A 1 167 ? 8.498 16.610 -14.640 1.00 43.22 167 LYS A CA 1
ATOM 1364 C C . LYS A 1 167 ? 9.936 16.141 -14.625 1.00 43.22 167 LYS A C 1
ATOM 1366 O O . LYS A 1 167 ? 10.779 16.829 -14.051 1.00 43.22 167 LYS A O 1
ATOM 1371 N N . ILE A 1 168 ? 10.181 14.931 -15.115 1.00 42.41 168 ILE A N 1
ATOM 1372 C CA . ILE A 1 168 ? 11.542 14.500 -15.357 1.00 42.41 168 ILE A CA 1
ATOM 1373 C C . ILE A 1 168 ? 12.044 15.573 -16.315 1.00 42.41 168 ILE A C 1
ATOM 1375 O O . ILE A 1 168 ? 11.667 15.587 -17.486 1.00 42.41 168 ILE A O 1
ATOM 1379 N N . GLU A 1 169 ? 12.790 16.545 -15.794 1.00 43.94 169 GLU A N 1
ATOM 1380 C CA . GLU A 1 169 ? 13.711 17.311 -16.597 1.00 43.94 169 GLU A CA 1
ATOM 1381 C C . GLU A 1 169 ? 14.692 16.249 -17.045 1.00 43.94 169 GLU A C 1
ATOM 1383 O O . GLU A 1 169 ? 15.680 15.930 -16.385 1.00 43.94 169 GLU A O 1
ATOM 1388 N N . VAL A 1 170 ? 14.331 15.601 -18.152 1.00 40.94 170 VAL A N 1
ATOM 1389 C CA . VAL A 1 170 ? 15.299 14.977 -19.022 1.00 40.94 170 VAL A CA 1
ATOM 1390 C C . VAL A 1 170 ? 16.345 16.072 -19.144 1.00 40.94 170 VAL A C 1
ATOM 1392 O O . VAL A 1 170 ? 16.013 17.171 -19.592 1.00 40.94 170 VAL A O 1
ATOM 1395 N N . LYS A 1 171 ? 17.549 15.853 -18.607 1.00 44.84 171 LYS A N 1
ATOM 1396 C CA . LYS A 1 171 ? 18.680 16.726 -18.902 1.00 44.84 171 LYS A CA 1
ATOM 1397 C C . LYS A 1 171 ? 18.871 16.590 -20.405 1.00 44.84 171 LYS A C 1
ATOM 1399 O O . LYS A 1 171 ? 19.486 15.638 -20.872 1.00 44.84 171 LYS A O 1
ATOM 1404 N N . ARG A 1 172 ? 18.168 17.453 -21.133 1.00 44.06 172 ARG A N 1
ATOM 1405 C CA . ARG A 1 172 ? 18.117 17.506 -22.582 1.00 44.06 172 ARG A CA 1
ATOM 1406 C C . ARG A 1 172 ? 19.496 17.951 -23.007 1.00 44.06 172 ARG A C 1
ATOM 1408 O O . ARG A 1 172 ? 19.992 18.965 -22.518 1.00 44.06 172 ARG A O 1
ATOM 1415 N N . ASP A 1 173 ? 20.121 17.156 -23.858 1.00 47.56 173 ASP A N 1
ATOM 1416 C CA . ASP A 1 173 ? 21.288 17.616 -24.585 1.00 47.56 173 ASP A CA 1
ATOM 1417 C C . ASP A 1 173 ? 20.856 18.850 -25.402 1.00 47.56 173 ASP A C 1
ATOM 1419 O O . ASP A 1 173 ? 19.940 18.722 -26.219 1.00 47.56 173 ASP A O 1
ATOM 1423 N N . PRO A 1 174 ? 21.448 20.041 -25.187 1.00 53.34 174 PRO A N 1
ATOM 1424 C CA . PRO A 1 174 ? 21.107 21.251 -25.936 1.00 53.34 174 PRO A CA 1
ATOM 1425 C C . PRO A 1 174 ? 21.228 21.086 -27.459 1.00 53.34 174 PRO A C 1
ATOM 1427 O O . PRO A 1 174 ? 20.615 21.853 -28.197 1.00 53.34 174 PRO A O 1
ATOM 1430 N N . ASN A 1 175 ? 21.994 20.090 -27.923 1.00 51.81 175 ASN A N 1
ATOM 1431 C CA . ASN A 1 175 ? 22.226 19.806 -29.337 1.00 51.81 175 ASN A CA 1
ATOM 1432 C C . ASN A 1 175 ? 21.316 18.711 -29.924 1.00 51.81 175 ASN A C 1
ATOM 1434 O O . ASN A 1 175 ? 21.478 18.363 -31.092 1.00 51.81 175 ASN A O 1
ATOM 1438 N N . THR A 1 176 ? 20.359 18.168 -29.161 1.00 48.19 176 THR A N 1
ATOM 1439 C CA . THR A 1 176 ? 19.354 17.228 -29.689 1.00 48.19 176 THR A CA 1
ATOM 1440 C C . THR A 1 176 ? 17.976 17.896 -29.687 1.00 48.19 176 THR A C 1
ATOM 1442 O O . THR A 1 176 ? 17.405 18.083 -28.612 1.00 48.19 176 THR A O 1
ATOM 1445 N N . PRO A 1 177 ? 17.406 18.260 -30.852 1.00 46.62 177 PRO A N 1
ATOM 1446 C CA . PRO A 1 177 ? 16.053 18.806 -30.900 1.00 46.62 177 PRO A CA 1
ATOM 1447 C C . PRO A 1 177 ? 15.026 17.793 -30.355 1.00 46.62 177 PRO A C 1
ATOM 1449 O O . PRO A 1 177 ? 15.069 16.604 -30.673 1.00 46.62 177 PRO A O 1
ATOM 1452 N N . ASP A 1 178 ? 14.097 18.254 -29.513 1.00 47.28 178 ASP A N 1
ATOM 1453 C CA . ASP A 1 178 ? 12.972 17.459 -29.000 1.00 47.28 178 ASP A CA 1
ATOM 1454 C C . ASP A 1 178 ? 11.967 17.174 -30.134 1.00 47.28 178 ASP A C 1
ATOM 1456 O O . ASP A 1 178 ? 11.104 17.994 -30.436 1.00 47.28 178 ASP A O 1
ATOM 1460 N N . PHE A 1 179 ? 12.034 15.998 -30.760 1.00 54.09 179 PHE A N 1
ATOM 1461 C CA . PHE A 1 179 ? 11.187 15.663 -31.920 1.00 54.09 179 PHE A CA 1
ATOM 1462 C C . PHE A 1 179 ? 9.800 15.082 -31.579 1.00 54.09 179 PHE A C 1
ATOM 1464 O O . PHE A 1 179 ? 9.147 14.504 -32.442 1.00 54.09 179 PHE A O 1
ATOM 1471 N N . PHE A 1 180 ? 9.299 15.240 -30.348 1.00 52.25 180 PHE A N 1
ATOM 1472 C CA . PHE A 1 180 ? 7.885 14.964 -30.035 1.00 52.25 180 PHE A CA 1
ATOM 1473 C C . PHE A 1 180 ? 7.015 16.195 -30.322 1.00 52.25 180 PHE A C 1
ATOM 1475 O O . PHE A 1 180 ? 6.298 16.691 -29.451 1.00 52.25 180 PHE A O 1
ATOM 1482 N N . ILE A 1 181 ? 7.063 16.694 -31.557 1.00 58.00 181 ILE A N 1
ATOM 1483 C CA . ILE A 1 181 ? 6.101 17.690 -32.026 1.00 58.00 181 ILE A CA 1
ATOM 1484 C C . ILE A 1 181 ? 4.853 16.916 -32.452 1.00 58.00 181 ILE A C 1
ATOM 1486 O O . ILE A 1 181 ? 4.849 16.224 -33.469 1.00 58.00 181 ILE A O 1
ATOM 1490 N N . LYS A 1 182 ? 3.785 16.975 -31.648 1.00 58.62 182 LYS A N 1
ATOM 1491 C CA . LYS A 1 182 ? 2.496 16.380 -32.025 1.00 58.62 182 LYS A CA 1
ATOM 1492 C C . LYS A 1 182 ? 1.874 17.213 -33.142 1.00 58.62 182 LYS A C 1
ATOM 1494 O O . LYS A 1 182 ? 1.199 18.202 -32.878 1.00 58.62 182 LYS A O 1
ATOM 1499 N N . MET A 1 183 ? 2.091 16.797 -34.382 1.00 73.06 183 MET A N 1
ATOM 1500 C CA . MET A 1 183 ? 1.391 17.348 -35.534 1.00 73.06 183 MET A CA 1
ATOM 1501 C C . MET A 1 183 ? -0.057 16.843 -35.553 1.00 73.06 183 MET A C 1
ATOM 1503 O O . MET A 1 183 ? -0.310 15.654 -35.354 1.00 73.06 183 MET A O 1
ATOM 1507 N N . THR A 1 184 ? -1.018 17.738 -35.784 1.00 82.12 184 THR A N 1
ATOM 1508 C CA . THR A 1 184 ? -2.420 17.332 -35.984 1.00 82.12 184 THR A CA 1
ATOM 1509 C C . THR A 1 184 ? -2.571 16.551 -37.292 1.00 82.12 184 THR A C 1
ATOM 1511 O O . THR A 1 184 ? -1.820 16.787 -38.238 1.00 82.12 184 THR A O 1
ATOM 1514 N N . ASP A 1 185 ? -3.565 15.663 -37.393 1.00 79.75 185 ASP A N 1
ATOM 1515 C CA . ASP A 1 185 ? -3.822 14.901 -38.628 1.00 79.75 185 ASP A CA 1
ATOM 1516 C C . ASP A 1 185 ? -3.957 15.821 -39.854 1.00 79.75 185 ASP A C 1
ATOM 1518 O O . ASP A 1 185 ? -3.385 15.552 -40.909 1.00 79.75 185 ASP A O 1
ATOM 1522 N N . ALA A 1 186 ? -4.633 16.964 -39.699 1.00 83.56 186 ALA A N 1
ATOM 1523 C CA . ALA A 1 186 ? -4.798 17.942 -40.771 1.00 83.56 186 ALA A CA 1
ATOM 1524 C C . ALA A 1 186 ? -3.458 18.543 -41.229 1.00 83.56 186 ALA A C 1
ATOM 1526 O O . ALA A 1 186 ? -3.204 18.643 -42.428 1.00 83.56 186 ALA A O 1
ATOM 1527 N N . GLN A 1 187 ? -2.577 18.899 -40.288 1.00 85.44 187 GLN A N 1
ATOM 1528 C CA . GLN A 1 187 ? -1.231 19.377 -40.610 1.00 85.44 187 GLN A CA 1
ATOM 1529 C C . GLN A 1 187 ? -0.396 18.272 -41.267 1.00 85.44 187 GLN A C 1
ATOM 1531 O O . GLN A 1 187 ? 0.286 18.540 -42.252 1.00 85.44 187 GLN A O 1
ATOM 1536 N N . ARG A 1 188 ? -0.500 17.025 -40.791 1.00 90.12 188 ARG A N 1
ATOM 1537 C CA . ARG A 1 188 ? 0.235 15.885 -41.356 1.00 90.12 188 ARG A CA 1
ATOM 1538 C C . ARG A 1 188 ? -0.092 15.682 -42.820 1.00 90.12 188 ARG A C 1
ATOM 1540 O O . ARG A 1 188 ? 0.814 15.636 -43.646 1.00 90.12 188 ARG A O 1
ATOM 1547 N N . HIS A 1 189 ? -1.377 15.632 -43.148 1.00 89.88 189 HIS A N 1
ATOM 1548 C CA . HIS A 1 189 ? -1.812 15.495 -44.532 1.00 89.88 189 HIS A CA 1
ATOM 1549 C C . HIS A 1 189 ? -1.498 16.747 -45.365 1.00 89.88 189 HIS A C 1
ATOM 1551 O O . HIS A 1 189 ? -1.137 16.619 -46.533 1.00 89.88 189 HIS A O 1
ATOM 1557 N N . LEU A 1 190 ? -1.560 17.952 -44.788 1.00 91.19 190 LEU A N 1
ATOM 1558 C CA . LEU A 1 190 ? -1.177 19.186 -45.481 1.00 91.19 190 LEU A CA 1
ATOM 1559 C C . LEU A 1 190 ? 0.299 19.170 -45.908 1.00 91.19 190 LEU A C 1
ATOM 1561 O O . LEU A 1 190 ? 0.606 19.433 -47.070 1.00 91.19 190 LEU A O 1
ATOM 1565 N N . PHE A 1 191 ? 1.212 18.862 -44.986 1.00 92.25 191 PHE A N 1
ATOM 1566 C CA . PHE A 1 191 ? 2.641 18.830 -45.288 1.00 92.25 191 PHE A CA 1
ATOM 1567 C C . PHE A 1 191 ? 3.022 17.629 -46.145 1.00 92.25 191 PHE A C 1
ATOM 1569 O O . PHE A 1 191 ? 3.834 17.778 -47.049 1.00 92.25 191 PHE A O 1
ATOM 1576 N N . ALA A 1 192 ? 2.380 16.478 -45.953 1.00 91.94 192 ALA A N 1
ATOM 1577 C CA . ALA A 1 192 ? 2.609 15.317 -46.799 1.00 91.94 192 ALA A CA 1
ATOM 1578 C C . ALA A 1 192 ? 2.234 15.573 -48.270 1.00 91.94 192 ALA A C 1
ATOM 1580 O O . ALA A 1 192 ? 2.970 15.161 -49.165 1.00 91.94 192 ALA A O 1
ATOM 1581 N N . ASN A 1 193 ? 1.155 16.324 -48.528 1.00 92.44 193 ASN A N 1
ATOM 1582 C CA . ASN A 1 193 ? 0.818 16.777 -49.882 1.00 92.44 193 ASN A CA 1
ATOM 1583 C C . ASN A 1 193 ? 1.911 17.684 -50.461 1.00 92.44 193 ASN A C 1
ATOM 1585 O O . ASN A 1 193 ? 2.393 17.420 -51.559 1.00 92.44 193 ASN A O 1
ATOM 1589 N N . LYS A 1 194 ? 2.373 18.690 -49.705 1.00 91.69 194 LYS A N 1
ATOM 1590 C CA . LYS A 1 194 ? 3.466 19.577 -50.146 1.00 91.69 194 LYS A CA 1
ATOM 1591 C C . LYS A 1 194 ? 4.759 18.816 -50.439 1.00 91.69 194 LYS A C 1
ATOM 1593 O O . LYS A 1 194 ? 5.423 19.093 -51.429 1.00 91.69 194 LYS A O 1
ATOM 1598 N N . MET A 1 195 ? 5.107 17.859 -49.582 1.00 91.94 195 MET A N 1
ATOM 1599 C CA . MET A 1 195 ? 6.309 17.042 -49.720 1.00 91.94 195 MET A CA 1
ATOM 1600 C C . MET A 1 195 ? 6.226 16.098 -50.921 1.00 91.94 195 MET A C 1
ATOM 1602 O O . MET A 1 195 ? 7.242 15.861 -51.564 1.00 91.94 195 MET A O 1
ATOM 1606 N N . SER A 1 196 ? 5.041 15.579 -51.258 1.00 92.62 196 SER A N 1
ATOM 1607 C CA . SER A 1 196 ? 4.880 14.632 -52.373 1.00 92.62 196 SER A CA 1
ATOM 1608 C C . SER A 1 196 ? 5.348 15.190 -53.722 1.00 92.62 196 SER A C 1
ATOM 1610 O O . SER A 1 196 ? 5.819 14.432 -54.566 1.00 92.62 196 SER A O 1
ATOM 1612 N N . GLU A 1 197 ? 5.289 16.511 -53.897 1.00 89.75 197 GLU A N 1
ATOM 1613 C CA . GLU A 1 197 ? 5.688 17.21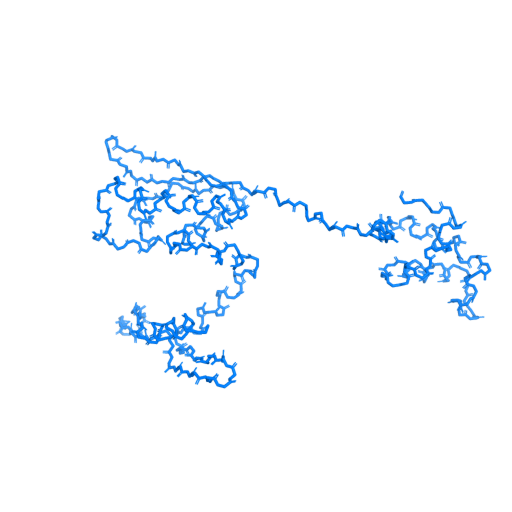4 -55.119 1.00 89.75 197 GLU A CA 1
ATOM 1614 C C . GLU A 1 197 ? 7.161 17.673 -55.098 1.00 89.75 197 GLU A C 1
ATOM 1616 O O . GLU A 1 197 ? 7.657 18.223 -56.083 1.00 89.75 197 GLU A O 1
ATOM 1621 N N . MET A 1 198 ? 7.889 17.450 -53.997 1.00 89.75 198 MET A N 1
ATOM 1622 C CA . MET A 1 198 ? 9.278 17.892 -53.861 1.00 89.75 198 MET A CA 1
ATOM 1623 C C . MET A 1 198 ? 10.264 16.943 -54.561 1.00 89.75 198 MET A C 1
ATOM 1625 O O . MET A 1 198 ? 10.200 15.728 -54.346 1.00 89.75 198 MET A O 1
ATOM 1629 N N . PRO A 1 199 ? 11.256 17.463 -55.313 1.00 85.69 199 PRO A N 1
ATOM 1630 C CA . PRO A 1 199 ? 12.287 16.642 -55.951 1.00 85.69 199 PRO A CA 1
ATOM 1631 C C . PRO A 1 199 ? 13.058 15.754 -54.963 1.00 85.69 199 PRO A C 1
ATOM 1633 O O . PRO A 1 199 ? 13.395 14.614 -55.284 1.00 85.69 199 PRO A O 1
ATOM 1636 N N . GLU A 1 200 ? 13.299 16.236 -53.738 1.00 87.06 200 GLU A N 1
ATOM 1637 C CA . GLU A 1 200 ? 13.994 15.486 -52.685 1.00 87.06 200 GLU A CA 1
ATOM 1638 C C . GLU A 1 200 ? 13.234 14.235 -52.216 1.00 87.06 200 GLU A C 1
ATOM 1640 O O . GLU A 1 200 ? 13.847 13.308 -51.678 1.00 87.06 200 GLU A O 1
ATOM 1645 N N . MET A 1 201 ? 11.916 14.188 -52.442 1.00 88.06 201 MET A N 1
ATOM 1646 C CA . MET A 1 201 ? 11.063 13.059 -52.075 1.00 88.06 201 MET A CA 1
ATOM 1647 C C . MET A 1 201 ? 11.028 11.961 -53.140 1.00 88.06 201 MET A C 1
ATOM 1649 O O . MET A 1 201 ? 10.587 10.851 -52.848 1.00 88.06 201 MET A O 1
ATOM 1653 N N . GLY A 1 202 ? 11.584 12.203 -54.333 1.00 82.88 202 GLY A N 1
ATOM 1654 C CA . GLY A 1 202 ? 11.593 11.234 -55.433 1.00 82.88 202 GLY A CA 1
ATOM 1655 C C . GLY A 1 202 ? 12.195 9.871 -55.062 1.00 82.88 202 GLY A C 1
ATOM 1656 O O . GLY A 1 202 ? 11.688 8.844 -55.498 1.00 82.88 202 GLY A O 1
ATOM 1657 N N . LYS A 1 203 ? 13.202 9.830 -54.173 1.00 84.94 203 LYS A N 1
ATOM 1658 C CA . LYS A 1 203 ? 13.807 8.574 -53.670 1.00 84.94 203 LYS A CA 1
ATOM 1659 C C . LYS A 1 203 ? 12.865 7.708 -52.829 1.00 84.94 203 LYS A C 1
ATOM 1661 O O . LYS A 1 203 ? 13.114 6.517 -52.672 1.00 84.94 203 LYS A O 1
ATOM 1666 N N . TYR A 1 204 ? 11.821 8.302 -52.257 1.00 84.44 204 TYR A N 1
ATOM 1667 C CA . TYR A 1 204 ? 10.826 7.581 -51.472 1.00 84.44 204 TYR A CA 1
ATOM 1668 C C . TYR A 1 204 ? 9.635 7.160 -52.319 1.00 84.44 204 TYR A C 1
ATOM 1670 O O . TYR A 1 204 ? 8.845 6.352 -51.831 1.00 84.44 204 TYR A O 1
ATOM 1678 N N . SER A 1 205 ? 9.498 7.681 -53.544 1.00 83.31 205 SER A N 1
ATOM 1679 C CA . SER A 1 205 ? 8.383 7.383 -54.434 1.00 83.31 205 SER A CA 1
ATOM 1680 C C . SER A 1 205 ? 8.512 5.999 -55.081 1.00 83.31 205 SER A C 1
ATOM 1682 O O . SER A 1 205 ? 9.607 5.547 -55.413 1.00 83.31 205 SER A O 1
ATOM 1684 N N . GLN A 1 206 ? 7.388 5.307 -55.254 1.00 82.25 206 GLN A N 1
ATOM 1685 C CA . GLN A 1 206 ? 7.291 4.082 -56.039 1.00 82.25 206 GLN A CA 1
ATOM 1686 C C . GLN A 1 206 ? 6.823 4.435 -57.454 1.00 82.25 206 GLN A C 1
ATOM 1688 O O . GLN A 1 206 ? 5.762 5.023 -57.627 1.00 82.25 206 GLN A O 1
ATOM 1693 N N . GLY A 1 207 ? 7.616 4.078 -58.470 1.00 71.25 207 GLY A N 1
ATOM 1694 C CA . GLY A 1 207 ? 7.587 4.669 -59.820 1.00 71.25 207 GLY A CA 1
ATOM 1695 C C . GLY A 1 207 ? 6.300 4.574 -60.657 1.00 71.25 207 GLY A C 1
ATOM 1696 O O . GLY A 1 207 ? 6.308 5.027 -61.796 1.00 71.25 207 GLY A O 1
ATOM 1697 N N . THR A 1 208 ? 5.207 4.010 -60.140 1.00 79.25 208 THR A N 1
ATOM 1698 C CA . THR A 1 208 ? 3.885 4.004 -60.796 1.00 79.25 208 THR A CA 1
ATOM 1699 C C . THR A 1 208 ? 2.787 4.683 -59.966 1.00 79.25 208 THR A C 1
ATOM 1701 O O . THR A 1 208 ? 1.618 4.584 -60.331 1.00 79.25 208 THR A O 1
ATOM 1704 N N . GLU A 1 209 ? 3.115 5.326 -58.840 1.00 82.88 209 GLU A N 1
ATOM 1705 C CA . GLU A 1 209 ? 2.127 5.958 -57.952 1.00 82.88 209 GLU A CA 1
ATOM 1706 C C . GLU A 1 209 ? 1.810 7.411 -58.353 1.00 82.88 209 GLU A C 1
ATOM 1708 O O . GLU A 1 209 ? 2.643 8.120 -58.918 1.00 82.88 209 GLU A O 1
ATOM 1713 N N . SER A 1 210 ? 0.595 7.873 -58.043 1.00 88.88 210 SER A N 1
ATOM 1714 C CA . SER A 1 210 ? 0.232 9.288 -58.192 1.00 88.88 210 SER A CA 1
ATOM 1715 C C . SER A 1 210 ? 0.729 10.130 -57.010 1.00 88.88 210 SER A C 1
ATOM 1717 O O . SER A 1 210 ? 0.891 9.622 -55.900 1.00 88.88 210 SER A O 1
ATOM 1719 N N . TYR A 1 211 ? 0.880 11.447 -57.202 1.00 88.50 211 TYR A N 1
ATOM 1720 C CA . TYR A 1 211 ? 1.245 12.376 -56.119 1.00 88.50 211 TYR A CA 1
ATOM 1721 C C . TYR A 1 211 ? 0.312 12.278 -54.902 1.00 88.50 211 TYR A C 1
ATOM 1723 O O . TYR A 1 211 ? 0.765 12.307 -53.763 1.00 88.50 211 TYR A O 1
ATOM 1731 N N . GLN A 1 212 ? -0.988 12.065 -55.128 1.00 87.06 212 GLN A N 1
ATOM 1732 C CA . GLN A 1 212 ? -1.969 11.899 -54.050 1.00 87.06 212 GLN A CA 1
ATOM 1733 C C . GLN A 1 212 ? -1.751 10.604 -53.254 1.00 87.06 212 GLN A C 1
ATOM 1735 O O . GLN A 1 212 ? -1.843 10.606 -52.028 1.00 87.06 212 GLN A O 1
ATOM 1740 N N . GLN A 1 213 ? -1.438 9.498 -53.936 1.00 87.62 213 GLN A N 1
ATOM 1741 C CA . GLN A 1 213 ? -1.115 8.225 -53.282 1.00 87.62 213 GLN A CA 1
ATOM 1742 C C . GLN A 1 213 ? 0.195 8.332 -52.498 1.00 87.62 213 GLN A C 1
ATOM 1744 O O . GLN A 1 213 ? 0.280 7.862 -51.362 1.00 87.62 213 GLN A O 1
ATOM 1749 N N . PHE A 1 214 ? 1.180 9.028 -53.066 1.00 92.69 214 PHE A N 1
ATOM 1750 C CA . PHE A 1 214 ? 2.443 9.281 -52.396 1.00 92.69 214 PHE A CA 1
ATOM 1751 C C . PHE A 1 214 ? 2.262 10.152 -51.145 1.00 92.69 214 PHE A C 1
ATOM 1753 O O . PHE A 1 214 ? 2.808 9.833 -50.092 1.00 92.69 214 PHE A O 1
ATOM 1760 N N . ALA A 1 215 ? 1.430 11.195 -51.215 1.00 90.88 215 ALA A N 1
ATOM 1761 C CA . ALA A 1 215 ? 1.110 12.060 -50.082 1.00 90.88 215 ALA A CA 1
ATOM 1762 C C . ALA A 1 215 ? 0.464 11.300 -48.913 1.00 90.88 215 ALA A C 1
ATOM 1764 O O . ALA A 1 215 ? 0.815 11.538 -47.760 1.00 90.88 215 ALA A O 1
ATOM 1765 N N . ILE A 1 216 ? -0.443 10.354 -49.178 1.00 88.44 216 ILE A N 1
ATOM 1766 C CA . ILE A 1 216 ? -1.026 9.507 -48.121 1.00 88.44 216 ILE A CA 1
ATOM 1767 C C . ILE A 1 216 ? 0.077 8.699 -47.429 1.00 88.44 216 ILE A C 1
ATOM 1769 O O . ILE A 1 216 ? 0.174 8.696 -46.205 1.00 88.44 216 ILE A O 1
ATOM 1773 N N . ARG A 1 217 ? 0.980 8.101 -48.208 1.00 89.19 217 ARG A N 1
ATOM 1774 C CA . ARG A 1 217 ? 2.081 7.296 -47.673 1.00 89.19 217 ARG A CA 1
ATOM 1775 C C . ARG A 1 217 ? 3.108 8.127 -46.904 1.00 89.19 217 ARG A C 1
ATOM 1777 O O . ARG A 1 217 ? 3.618 7.671 -45.887 1.00 89.19 217 ARG A O 1
ATOM 1784 N N . ILE A 1 218 ? 3.404 9.348 -47.350 1.00 90.00 218 ILE A N 1
ATOM 1785 C CA . ILE A 1 218 ? 4.246 10.287 -46.596 1.00 90.00 218 ILE A CA 1
ATOM 1786 C C . ILE A 1 218 ? 3.573 10.637 -45.266 1.00 90.00 218 ILE A C 1
ATOM 1788 O O . ILE A 1 218 ? 4.249 10.681 -44.241 1.00 90.00 218 ILE A O 1
ATOM 1792 N N . ALA A 1 219 ? 2.252 10.843 -45.251 1.00 89.31 219 ALA A N 1
ATOM 1793 C CA . ALA A 1 219 ? 1.525 11.096 -44.012 1.00 89.31 219 ALA A CA 1
ATOM 1794 C C . ALA A 1 219 ? 1.658 9.918 -43.034 1.00 89.31 219 ALA A C 1
ATOM 1796 O O . ALA A 1 219 ? 1.874 10.155 -41.850 1.00 89.31 219 ALA A O 1
ATOM 1797 N N . ASP A 1 220 ? 1.616 8.675 -43.513 1.00 88.19 220 ASP A N 1
ATOM 1798 C CA . ASP A 1 220 ? 1.842 7.497 -42.669 1.00 88.19 220 ASP A CA 1
ATOM 1799 C C . ASP A 1 220 ? 3.301 7.401 -42.188 1.00 88.19 220 ASP A C 1
ATOM 1801 O O . ASP A 1 220 ? 3.546 7.157 -41.009 1.00 88.19 220 ASP A O 1
ATOM 1805 N N . MET A 1 221 ? 4.283 7.702 -43.047 1.00 86.81 221 MET A N 1
ATOM 1806 C CA . MET A 1 221 ? 5.699 7.760 -42.647 1.00 86.81 221 MET A CA 1
ATOM 1807 C C . MET A 1 221 ? 5.958 8.799 -41.548 1.00 86.81 221 MET A C 1
ATOM 1809 O O . MET A 1 221 ? 6.801 8.584 -40.683 1.00 86.81 221 MET A O 1
ATOM 1813 N N . LEU A 1 222 ? 5.232 9.918 -41.543 1.00 86.25 222 LEU A N 1
ATOM 1814 C CA . LEU A 1 222 ? 5.369 10.957 -40.517 1.00 86.25 222 LEU A CA 1
ATOM 1815 C C . LEU A 1 222 ? 4.806 10.537 -39.142 1.00 86.25 222 LEU A C 1
ATOM 1817 O O . LEU A 1 222 ? 4.998 11.271 -38.173 1.00 86.25 222 LEU A O 1
ATOM 1821 N N . LEU A 1 223 ? 4.137 9.381 -39.029 1.00 82.81 223 LEU A N 1
ATOM 1822 C CA . LEU A 1 223 ? 3.751 8.777 -37.744 1.00 82.81 223 LEU A CA 1
ATOM 1823 C C . LEU A 1 223 ? 4.873 7.933 -37.123 1.00 82.81 223 LEU A C 1
ATOM 1825 O O . LEU A 1 223 ? 4.896 7.742 -35.906 1.00 82.81 223 LEU A O 1
ATOM 1829 N N . GLU A 1 224 ? 5.796 7.426 -37.939 1.00 81.62 224 GLU A N 1
ATOM 1830 C CA . GLU A 1 224 ? 6.909 6.599 -37.485 1.00 81.62 224 GLU A CA 1
ATOM 1831 C C . GLU A 1 224 ? 8.075 7.485 -37.004 1.00 81.62 224 GLU A C 1
ATOM 1833 O O . GLU A 1 224 ? 8.609 8.269 -37.791 1.00 81.62 224 GLU A O 1
ATOM 1838 N N . PRO A 1 225 ? 8.543 7.360 -35.745 1.00 77.50 225 PRO A N 1
ATOM 1839 C CA . PRO A 1 225 ? 9.560 8.259 -35.188 1.00 77.50 225 PRO A CA 1
ATOM 1840 C C . PRO A 1 225 ? 10.871 8.317 -35.982 1.00 77.50 225 PRO A C 1
ATOM 1842 O O . PRO A 1 225 ? 11.464 9.385 -36.127 1.00 77.50 225 PRO A O 1
ATOM 1845 N N . GLU A 1 226 ? 11.326 7.182 -36.516 1.00 78.75 226 GLU A N 1
ATOM 1846 C CA . GLU A 1 226 ? 12.571 7.123 -37.290 1.00 78.75 226 GLU A CA 1
ATOM 1847 C C . GLU A 1 226 ? 12.417 7.763 -38.676 1.00 78.75 226 GLU A C 1
ATOM 1849 O O . GLU A 1 226 ? 13.303 8.485 -39.134 1.00 78.75 226 GLU A O 1
ATOM 1854 N N . LYS A 1 227 ? 11.260 7.580 -39.322 1.00 84.19 227 LYS A N 1
ATOM 1855 C CA . LYS A 1 227 ? 10.951 8.205 -40.613 1.00 84.19 227 LYS A CA 1
ATOM 1856 C C . LYS A 1 227 ? 10.688 9.696 -40.485 1.00 84.19 227 LYS A C 1
ATOM 1858 O O . LYS A 1 227 ? 11.138 10.463 -41.333 1.00 84.19 227 LYS A O 1
ATOM 1863 N N . PHE A 1 228 ? 10.043 10.125 -39.405 1.00 84.06 228 PHE A N 1
ATOM 1864 C CA . PHE A 1 228 ? 9.873 11.540 -39.100 1.00 84.06 228 PHE A CA 1
ATOM 1865 C C . PHE A 1 228 ? 11.228 12.254 -39.002 1.00 84.06 228 PHE A C 1
ATOM 1867 O O . PHE A 1 228 ? 11.405 13.302 -39.616 1.00 84.06 228 PHE A O 1
ATOM 1874 N N . ARG A 1 229 ? 12.216 11.660 -38.313 1.00 80.38 229 ARG A N 1
ATOM 1875 C CA . ARG A 1 229 ? 13.589 12.201 -38.239 1.00 80.38 229 ARG A CA 1
ATOM 1876 C C . ARG A 1 229 ? 14.257 12.291 -39.607 1.00 80.38 229 ARG A C 1
ATOM 1878 O O . ARG A 1 229 ? 14.886 13.298 -39.915 1.00 80.38 229 ARG A O 1
ATOM 1885 N N . GLU A 1 230 ? 14.113 11.250 -40.420 1.00 84.44 230 GLU A N 1
ATOM 1886 C CA . GLU A 1 230 ? 14.683 11.188 -41.770 1.00 84.44 230 GLU A CA 1
ATOM 1887 C C . GLU A 1 230 ? 14.111 12.288 -42.686 1.00 84.44 230 GLU A C 1
ATOM 1889 O O . GLU A 1 230 ? 14.835 12.887 -43.483 1.00 84.44 230 GLU A O 1
ATOM 1894 N N . LEU A 1 231 ? 12.815 12.574 -42.548 1.00 87.12 231 LEU A N 1
ATOM 1895 C CA . LEU A 1 231 ? 12.074 13.520 -43.383 1.00 87.12 231 LEU A CA 1
ATOM 1896 C C . LEU A 1 231 ? 12.045 14.950 -42.827 1.00 87.12 231 LEU A C 1
ATOM 1898 O O . LEU A 1 231 ? 11.678 15.871 -43.558 1.00 87.12 231 LEU A O 1
ATOM 1902 N N . TYR A 1 232 ? 12.458 15.161 -41.576 1.00 86.12 232 TYR A N 1
ATOM 1903 C CA . TYR A 1 232 ? 12.398 16.457 -40.894 1.00 86.12 232 TYR A CA 1
ATOM 1904 C C . TYR A 1 232 ? 13.059 17.614 -41.676 1.00 86.12 232 TYR A C 1
ATOM 1906 O O . TYR A 1 232 ? 12.415 18.652 -41.832 1.00 86.12 232 TYR A O 1
ATOM 1914 N N . PRO A 1 233 ? 14.255 17.460 -42.285 1.00 86.62 233 PRO A N 1
ATOM 1915 C CA . PRO A 1 233 ? 14.857 18.536 -43.083 1.00 86.62 233 PRO A CA 1
ATOM 1916 C C . PRO A 1 233 ? 14.020 18.939 -44.308 1.00 86.62 233 PRO A C 1
ATOM 1918 O O . PRO A 1 233 ? 14.061 20.081 -44.760 1.00 86.62 233 PRO A O 1
ATOM 1921 N N . ILE A 1 234 ? 13.261 17.997 -44.875 1.00 88.88 234 ILE A N 1
ATOM 1922 C CA . ILE A 1 234 ? 12.366 18.235 -46.017 1.00 88.88 234 ILE A CA 1
ATOM 1923 C C . ILE A 1 234 ? 11.052 18.864 -45.526 1.00 88.88 234 ILE A C 1
ATOM 1925 O O . ILE A 1 234 ? 10.481 19.741 -46.178 1.00 88.88 234 ILE A O 1
ATOM 1929 N N . LEU A 1 235 ? 10.601 18.464 -44.337 1.00 87.25 235 LEU A N 1
ATOM 1930 C CA . LEU A 1 235 ? 9.433 19.017 -43.664 1.00 87.25 235 LEU A CA 1
ATOM 1931 C C . LEU A 1 235 ? 9.635 20.507 -43.317 1.00 87.25 235 LEU A C 1
ATOM 1933 O O . LEU A 1 235 ? 8.758 21.322 -43.607 1.00 87.25 235 LEU A O 1
ATOM 1937 N N . GLU A 1 236 ? 10.810 20.896 -42.810 1.00 87.25 236 GLU A N 1
ATOM 1938 C CA . GLU A 1 236 ? 11.165 22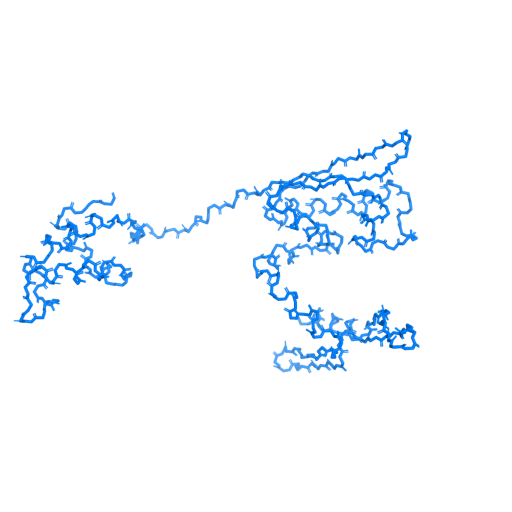.306 -42.564 1.00 87.25 236 GLU A CA 1
ATOM 1939 C C . GLU A 1 236 ? 11.188 23.131 -43.858 1.00 87.25 236 GLU A C 1
ATOM 1941 O O . GLU A 1 236 ? 10.600 24.213 -43.918 1.00 87.25 236 GLU A O 1
ATOM 1946 N N . LYS A 1 237 ? 11.773 22.595 -44.940 1.00 86.56 237 LYS A N 1
ATOM 1947 C CA . LYS A 1 237 ? 11.725 23.229 -46.273 1.00 86.56 237 LYS A CA 1
ATOM 1948 C C . LYS A 1 237 ? 10.297 23.404 -46.798 1.00 86.56 237 LYS A C 1
ATOM 1950 O O . LYS A 1 237 ? 10.030 24.343 -47.543 1.00 86.56 237 LYS A O 1
ATOM 1955 N N . SER A 1 238 ? 9.375 22.531 -46.391 1.00 85.31 238 SER A N 1
ATOM 1956 C CA . SER A 1 238 ? 7.942 22.617 -46.719 1.00 85.31 238 SER A CA 1
ATOM 1957 C C . SER A 1 238 ? 7.195 23.697 -45.921 1.00 85.31 238 SER A C 1
ATOM 1959 O O . SER A 1 238 ? 5.986 23.891 -46.113 1.00 85.31 238 SER A O 1
ATOM 1961 N N . GLY A 1 239 ? 7.900 24.411 -45.038 1.00 82.94 239 GLY A N 1
ATOM 1962 C CA . GLY A 1 239 ? 7.373 25.488 -44.206 1.00 82.94 239 GLY A CA 1
ATOM 1963 C C . GLY A 1 239 ? 6.773 25.010 -42.886 1.00 82.94 239 GLY A C 1
ATOM 1964 O O . GLY A 1 239 ? 5.960 25.728 -42.306 1.00 82.94 239 GLY A O 1
ATOM 1965 N N . PHE A 1 240 ? 7.107 23.800 -42.429 1.00 82.88 240 PHE A N 1
ATOM 1966 C CA . PHE A 1 240 ? 6.733 23.348 -41.092 1.00 82.88 240 PHE A CA 1
ATOM 1967 C C . PHE A 1 240 ? 7.563 24.084 -40.041 1.00 82.88 240 PHE A C 1
ATOM 1969 O O . PHE A 1 240 ? 8.787 24.143 -40.142 1.00 82.88 240 PHE A O 1
ATOM 1976 N N . GLN A 1 241 ? 6.884 24.634 -39.038 1.00 74.69 241 GLN A N 1
ATOM 1977 C CA . GLN A 1 241 ? 7.496 25.242 -37.863 1.00 74.69 241 GLN A CA 1
ATOM 1978 C C . GLN A 1 241 ? 6.924 24.541 -36.617 1.00 74.69 241 GLN A C 1
ATOM 1980 O O . GLN A 1 241 ? 5.701 24.367 -36.573 1.00 74.69 241 GLN A O 1
ATOM 1985 N N . PRO A 1 242 ? 7.777 24.100 -35.672 1.00 64.38 242 PRO A N 1
ATOM 1986 C CA . PRO A 1 242 ? 7.367 23.425 -34.436 1.00 64.38 242 PRO A CA 1
ATOM 1987 C C . PRO A 1 242 ? 6.363 24.192 -33.571 1.00 64.38 242 PRO A C 1
ATOM 1989 O O . PRO A 1 242 ? 6.479 25.437 -33.485 1.00 64.38 242 PRO A O 1
#

Secondary structure (DSSP, 8-state):
-HHHHHHHHHHHH-EEEEEEEETTEEEEEEEESEEEEEEEGGGTEEEEEE-TTTHHHHHHHHHH--HHHHHHHTT---HHHHHHHHHHHTTTTTTB---EEHHHHHHHTT--TTTT-SHHHHIIIIIIHHHHHHHHHSSEEEEEEEEEETTEEEEEEEEEEEPPPPP------TTS--------HHHHHHHHHHHHT-GGGGGG--TT--HHHHHHHHHHHTTSHHHHHHHHHHHHHTT---

pLDDT: mean 85.65, std 12.57, range [40.94, 98.12]

Organism: NCBI:txid70347

=== Feature glossary ===
The record interleaves many kinds of information about one protein. Here is each kind framed as the question it answers.

Q: What are the backbone torsion angles?
A: φ (phi) and ψ (psi) are the two rotatable backbone dihedrals per residue: φ is the C(i-1)–N–Cα–C torsion, ψ is the N–Cα–C–N(i+1) torsion, both in degrees on (−180°, 180°]. α-helical residues cluster near (−60°, −45°); β-strand residues near (−120°, +130°). A Ramachandran plot is simply a scatter of (φ, ψ) for every residue.

Q: What is the amino-acid chain?
A: This is the polypeptide sequence — one letter per residue, N-terminus first. Length ranges from a few dozen residues for small domains to over a thousand for large multi-domain proteins.

Q: How mobile is each atom in the crystal?
A: For experimental (PDB) structures, the B-factor (temperature factor) quantifies the positional spread of each atom in the crystal — a combination of thermal vibration and static disorder — in units of Å². High B-factors mark flexible loops or poorly resolved regions; low B-factors mark the rigid, well-ordered core.

Q: Are the domains correctly placed relative to each other?
A: Predicted Aligned Error (PAE) is an AlphaFold confidence matrix: entry (i, j) is the expected error in the position of residue j, in ångströms, when the prediction is superimposed on the true structure at residue i. Low PAE within a block of residues means that block is internally rigid and well-predicted; high PAE between two blocks means their relative placement is uncertain even if each block individually is confident.

Q: How confident is the AlphaFold model at each residue?
A: pLDDT is the predicted lDDT-Cα score: AlphaFold's confidence that the local environment of each residue (all inter-atomic distances within 15 Å) is correctly placed. It is a per-residue number between 0 and 100, with higher meaning more reliable.

Q: What family and function is it annotated with?
A: Functional annotations link the protein to curated databases. InterPro entries identify conserved domains and families by matching the sequence against member-database signatures (Pfam, PROSITE, CDD, …). Gene Ontology (GO) terms describe molecular function, biological process, and cellular component in a controlled vocabulary. CATH places the structure in a hierarchical fold classification (Class/Architecture/Topology/Homologous-superfamily). The organism is the source species.

Q: How big and how compact is the whole molecule?
A: Three whole-structure scalars: the radius of gyration (RMS distance of Cα from centroid, in Å), the count of Cα–Cα contacts (pairs closer than 8 Å and separated by more than four residues in sequence — i.e. tertiary, not local, contacts), and the bounding-box dimensions. Together they distinguish compact globular folds from extended fibres or disordered chains.

Q: What known structures does this most resemble?
A: The Foldseek neighbor list gives the closest experimentally determined structures in the PDB, ranked by structural alignment. TM-score near 1 means near-identical fold; near 0.3 means only rough topology match. This is how one finds what a novel AlphaFold prediction most resembles in the solved-structure universe.

Q: Which residues are buried vs exposed?
A: SASA measures how much of the protein is reachable by solvent. It is computed by rolling a water-sized probe over the atomic surface and summing the exposed area (Å²). Per-residue SASA distinguishes core (buried, low SASA) from surface (exposed, high SASA) residues; total SASA is a whole-molecule size measure.

Q: Which residues are in helices, strands, or loops?
A: Eight-state secondary structure (DSSP): H is the canonical α-helix, G the tighter 3₁₀-helix, I the wider π-helix; E/B are β-structure, T and S are turns and bends, and '-' is everything else. DSSP derives these from the pattern of main-chain N–H···O=C hydrogen bonds, not from the sequence.

Q: Where is each backbone atom in 3D?
A: Structure coordinates are given as an mmCIF _atom_site loop: one row per atom with element, residue name, chain id, sequence number, and x/y/z position in Å. Only the four main-chain atoms per residue are included here; side chains are omitted to keep the record compact.

Q: What if only a Cα trace is available?
A: Three-state secondary structure (P-SEA) collapses the eight DSSP classes into helix (a), strand (b), and coil (c). P-SEA assigns these from Cα geometry alone — distances and angles — without requiring backbone oxygens, so it works on any Cα trace.

Q: What do the rendered images show?
A: The six renders are orthographic views along the three Cartesian axes in both directions. Representation (cartoon, sticks, or surface) and color scheme (sequence-rainbow or by-chain) vary across proteins so the training set covers all the common visualization conventions.

Q: What does the local fold look like, residue by residue?
A: Foldseek's 3Di representation compresses backbone geometry into a per-residue letter drawn from a learned twenty-state alphabet. It captures the tertiary interaction pattern around each residue — which residues are packed against it in space, regardless of where they are in sequence.

Q: What do the diagnostic plots show?
A: The contact map is a binary N×N matrix image: pixel (i, j) is dark where Cα_i and Cα_j are within 8 Å and |i−j|>4. Because the |i−j|>4 filter removes local helical contacts, off-diagonal stripes parallel to the main diagonal indicate parallel β-sheets; stripes perpendicular to it indicate antiparallel β-sheets. The Ramachandran plot scatters every residue's (φ, ψ) pair against the sterically allowed regions. The PAE heatmap renders the predicted-aligned-error matrix.